Protein AF-A0A9E0FRB3-F1 (afdb_monomer)

Sequence (325 aa):
MHHFSATYYSKLFRNYRQIPATAYHELMRYYEQNEAAILQLDFDEYFELLWKYSDALFETGTYRKYLLMADALITTTIEQNIRQFQQQDIFKHVLFRKAAAHYNLMEYTQAERILLELIRLYPDDVLLVRFLKKCRYYQFPAYVKICRAACIAFSFLAAAIICVQILVIRPIFEAWINTFDLAYIVTLGVAIIAVLGADFAHRLHIERTANAFVHSAKQAKLRKMNKLVISALLCSSLLVHCTSENTVRPEKVQQAVMAKIALEQQQQLQTCRKATWEKANAFVDSVLLSRAKTDTTGFYSYRPQKPIKPTILTADSTPVQPLFK

Solvent-accessible surface area (backbone atoms only — not comparable to full-atom values): 18559 Å² total; per-residue (Å²): 137,80,86,87,81,75,101,66,78,52,71,67,59,54,57,56,67,68,51,59,90,82,44,34,69,59,50,42,52,53,46,70,76,38,45,80,62,46,76,70,45,58,66,73,61,32,50,53,50,52,50,54,38,40,50,26,27,49,77,72,63,42,34,73,63,25,51,57,47,44,52,51,51,53,52,53,33,59,77,70,64,54,62,66,54,96,93,36,50,45,64,61,51,49,51,51,51,47,23,50,32,29,43,77,69,68,38,35,70,60,17,41,54,49,43,55,55,49,35,59,75,46,53,82,47,63,65,59,55,53,48,44,51,51,40,54,67,72,55,78,50,70,67,57,54,50,45,51,52,50,30,53,52,37,50,52,50,32,52,51,53,50,53,48,39,64,73,50,33,64,81,72,36,71,89,52,49,66,60,51,53,49,51,38,52,51,38,49,50,50,26,51,50,48,47,54,48,47,56,49,51,50,54,53,50,49,51,52,55,53,50,51,51,42,52,51,35,45,52,54,51,51,53,53,51,52,52,52,52,50,54,52,51,53,52,53,54,53,56,61,61,64,70,76,73,71,102,59,72,63,68,65,54,51,53,51,50,52,53,50,51,53,50,50,52,51,51,51,50,50,51,50,50,50,57,51,48,53,52,51,48,54,49,52,51,52,53,51,53,54,49,56,54,54,64,72,73,54,88,65,86,75,72,79,76,73,82,76,75,80,75,85,68,84,73,80,80,71,77,80,74,70,97,76,127

Structure (mmCIF, N/CA/C/O backbone):
data_AF-A0A9E0FRB3-F1
#
_entry.id   AF-A0A9E0FRB3-F1
#
loop_
_atom_site.group_PDB
_atom_site.id
_atom_site.type_symbol
_atom_site.label_atom_id
_atom_site.label_alt_id
_atom_site.label_comp_id
_atom_site.label_asym_id
_atom_site.label_entity_id
_atom_site.label_seq_id
_atom_site.pdbx_PDB_ins_code
_atom_site.Cartn_x
_atom_site.Cartn_y
_atom_site.Cartn_z
_atom_site.occupancy
_atom_site.B_iso_or_equiv
_atom_site.auth_seq_id
_atom_site.auth_comp_id
_atom_site.auth_asym_id
_atom_site.auth_atom_id
_atom_site.pdbx_PDB_model_num
ATOM 1 N N . MET A 1 1 ? -18.621 -8.171 33.152 1.00 29.75 1 MET A N 1
ATOM 2 C CA . MET A 1 1 ? -20.037 -7.958 33.510 1.00 29.75 1 MET A CA 1
ATOM 3 C C . MET A 1 1 ? -20.383 -6.534 33.110 1.00 29.75 1 MET A C 1
ATOM 5 O O . MET A 1 1 ? -20.011 -5.621 33.830 1.00 29.75 1 MET A O 1
ATOM 9 N N . HIS A 1 2 ? -20.965 -6.342 31.923 1.00 36.00 2 HIS A N 1
ATOM 10 C CA . HIS A 1 2 ? -21.540 -5.052 31.533 1.00 36.00 2 HIS A CA 1
ATOM 11 C C . HIS A 1 2 ? -22.962 -5.003 32.092 1.00 36.00 2 HIS A C 1
ATOM 13 O O . HIS A 1 2 ? -23.739 -5.935 31.878 1.00 36.00 2 HIS A O 1
ATOM 19 N N . HIS A 1 3 ? -23.253 -3.974 32.885 1.00 40.62 3 HIS A N 1
ATOM 20 C CA . HIS A 1 3 ? -24.581 -3.726 33.427 1.00 40.62 3 HIS A CA 1
ATOM 21 C C . HIS A 1 3 ? -25.540 -3.411 32.275 1.00 40.62 3 HIS A C 1
ATOM 23 O O . HIS A 1 3 ? -25.445 -2.360 31.656 1.00 40.62 3 HIS A O 1
ATOM 29 N N . PHE A 1 4 ? -26.463 -4.331 32.004 1.00 62.88 4 PHE A N 1
ATOM 30 C CA . PHE A 1 4 ? -27.668 -4.057 31.230 1.00 62.88 4 PHE A CA 1
ATOM 31 C C . PHE A 1 4 ? -28.678 -3.343 32.135 1.00 62.88 4 PHE A C 1
ATOM 33 O O . PHE A 1 4 ? -29.185 -3.967 33.063 1.00 62.88 4 PHE A O 1
ATOM 40 N N . SER A 1 5 ? -28.956 -2.070 31.846 1.00 41.88 5 SER A N 1
ATOM 41 C CA . SER A 1 5 ? -30.135 -1.287 32.265 1.00 41.88 5 SER A CA 1
ATOM 42 C C . SER A 1 5 ? -30.159 -0.029 31.375 1.00 41.88 5 SER A C 1
ATOM 44 O O . SER A 1 5 ? -29.188 0.708 31.410 1.00 41.88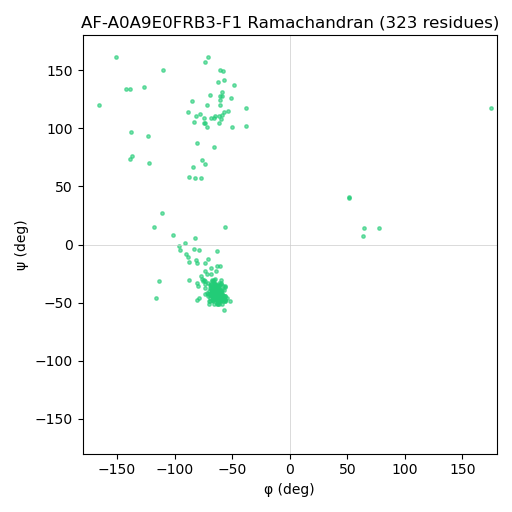 5 SER A O 1
ATOM 46 N N . ALA A 1 6 ? -31.154 0.313 30.549 1.00 44.56 6 ALA A N 1
ATOM 47 C CA . ALA A 1 6 ? -32.555 -0.085 30.486 1.00 44.56 6 ALA A CA 1
ATOM 48 C C . ALA A 1 6 ? -33.127 -0.024 29.044 1.00 44.56 6 ALA A C 1
ATOM 50 O O . ALA A 1 6 ? -32.623 0.647 28.153 1.00 44.56 6 ALA A O 1
ATOM 51 N N . THR A 1 7 ? -34.241 -0.730 28.874 1.00 52.16 7 THR A N 1
ATOM 52 C CA . THR A 1 7 ? -35.009 -1.182 27.695 1.00 52.16 7 THR A CA 1
ATOM 53 C C . THR A 1 7 ? -35.498 -0.127 26.674 1.00 52.16 7 THR A C 1
ATOM 55 O O . THR A 1 7 ? -36.351 -0.438 25.843 1.00 52.16 7 THR A O 1
ATOM 58 N N . TYR A 1 8 ? -35.004 1.113 26.676 1.00 58.94 8 TYR A N 1
ATOM 59 C CA . TYR A 1 8 ? -35.465 2.156 25.748 1.00 58.94 8 TYR A CA 1
ATOM 60 C C . TYR A 1 8 ? -34.324 2.745 24.920 1.00 58.94 8 TYR A C 1
ATOM 62 O O . TYR A 1 8 ? -33.719 3.736 25.306 1.00 58.94 8 TYR A O 1
ATOM 70 N N . TYR A 1 9 ? -34.117 2.188 23.720 1.00 72.75 9 TYR A N 1
ATOM 71 C CA . TYR A 1 9 ? -33.283 2.840 22.708 1.00 72.75 9 TYR A CA 1
ATOM 72 C C . TYR A 1 9 ? -33.805 4.240 22.395 1.00 72.75 9 TYR A C 1
ATOM 74 O O . TYR A 1 9 ? -35.032 4.405 22.273 1.00 72.75 9 TYR A O 1
ATOM 82 N N . SER A 1 10 ? -32.905 5.202 22.194 1.00 83.06 10 SER A N 1
ATOM 83 C CA . SER A 1 10 ? -33.279 6.559 21.799 1.00 83.06 10 SER A CA 1
ATOM 84 C C . SER A 1 10 ? -34.079 6.553 20.490 1.00 83.06 10 SER A C 1
ATOM 86 O O . SER A 1 10 ? -33.920 5.695 19.615 1.00 83.06 10 SER A O 1
ATOM 88 N N . LYS A 1 11 ? -34.989 7.523 20.331 1.00 86.81 11 LYS A N 1
ATOM 89 C CA . LYS A 1 11 ? -35.798 7.645 19.104 1.00 86.81 11 LYS A CA 1
ATOM 90 C C . LYS A 1 11 ? -34.908 7.809 17.863 1.00 86.81 11 LYS A C 1
ATOM 92 O O . LYS A 1 11 ? -35.229 7.259 16.813 1.00 86.81 11 LYS A O 1
ATOM 97 N N . LEU A 1 12 ? -33.785 8.516 18.009 1.00 87.44 12 LEU A N 1
ATOM 98 C CA . LEU A 1 12 ? -32.779 8.694 16.961 1.00 87.44 12 LEU A CA 1
ATOM 99 C C . LEU A 1 12 ? -32.160 7.357 16.547 1.00 87.44 12 LEU A C 1
ATOM 101 O O . LEU A 1 12 ? -32.173 7.017 15.367 1.00 87.44 12 LEU A O 1
ATOM 105 N N . PHE A 1 13 ? -31.713 6.556 17.516 1.00 88.81 13 PHE A N 1
ATOM 106 C CA . PHE A 1 13 ? -31.139 5.241 17.250 1.00 88.81 13 PHE A CA 1
ATOM 107 C C . PHE A 1 13 ? -32.120 4.306 16.529 1.00 88.81 13 PHE A C 1
ATOM 109 O O . PHE A 1 13 ? -31.767 3.641 15.553 1.00 88.81 13 PHE A O 1
ATOM 116 N N . ARG A 1 14 ? -33.389 4.286 16.959 1.00 87.94 14 ARG A N 1
ATOM 117 C CA . ARG A 1 14 ? -34.436 3.467 16.321 1.00 87.94 14 ARG A CA 1
ATOM 118 C C . ARG A 1 14 ? -34.678 3.872 14.873 1.00 87.94 14 ARG A C 1
ATOM 120 O O . ARG A 1 14 ? -34.742 3.000 14.012 1.00 87.94 14 ARG A O 1
ATOM 127 N N . ASN A 1 15 ? -34.789 5.173 14.614 1.00 89.06 15 ASN A N 1
ATOM 128 C CA . ASN A 1 15 ? -34.986 5.701 13.268 1.00 89.06 15 ASN A CA 1
ATOM 129 C C . ASN A 1 15 ? -33.782 5.383 12.371 1.00 89.06 15 ASN A C 1
ATOM 131 O O . ASN A 1 15 ? -33.964 4.958 11.237 1.00 89.06 15 ASN A O 1
ATOM 135 N N . TYR A 1 16 ? -32.560 5.506 12.895 1.00 90.00 16 TYR A N 1
ATOM 136 C CA . TYR A 1 16 ? -31.351 5.136 12.161 1.00 90.00 16 TYR A CA 1
ATOM 137 C C . TYR A 1 16 ? -31.325 3.647 11.800 1.00 90.00 16 TYR A C 1
ATOM 139 O O . TYR A 1 16 ? -30.993 3.276 10.679 1.00 90.00 16 TYR A O 1
ATOM 147 N N . ARG A 1 17 ? -31.734 2.774 12.727 1.00 88.25 17 ARG A N 1
ATOM 148 C CA . ARG A 1 17 ? -31.766 1.320 12.514 1.00 88.25 17 ARG A CA 1
ATOM 149 C C . ARG A 1 17 ? -32.823 0.866 11.500 1.00 88.25 17 ARG A C 1
ATOM 151 O O . ARG A 1 17 ? -32.709 -0.241 10.982 1.00 88.25 17 ARG A O 1
ATOM 158 N N . GLN A 1 18 ? -33.837 1.688 11.225 1.00 91.06 18 GLN A N 1
ATOM 159 C CA . GLN A 1 18 ? -34.827 1.417 10.177 1.00 91.06 18 GLN A CA 1
ATOM 160 C C . GLN A 1 18 ? -34.261 1.626 8.769 1.00 91.06 18 GLN A C 1
ATOM 162 O O . GLN A 1 18 ? -34.785 1.045 7.820 1.00 91.06 18 GLN A O 1
ATOM 167 N N . ILE A 1 19 ? -33.197 2.422 8.626 1.00 90.44 19 ILE A N 1
ATOM 168 C CA . ILE A 1 19 ? -32.532 2.629 7.340 1.00 90.44 19 ILE A CA 1
ATOM 169 C C . ILE A 1 19 ? -31.820 1.321 6.954 1.00 90.44 19 ILE A C 1
ATOM 171 O O . ILE A 1 19 ? -31.066 0.766 7.763 1.00 90.44 19 ILE A O 1
ATOM 175 N N . PRO A 1 20 ? -32.039 0.794 5.737 1.00 87.25 20 PRO A N 1
ATOM 176 C CA . PRO A 1 20 ? -31.393 -0.438 5.309 1.00 87.25 20 PRO A CA 1
ATOM 177 C C . PRO A 1 20 ? -29.871 -0.262 5.262 1.00 87.25 20 PRO A C 1
ATOM 179 O O . PRO A 1 20 ? -29.357 0.752 4.794 1.00 87.25 20 PRO A O 1
ATOM 182 N N . ALA A 1 21 ? -29.131 -1.286 5.699 1.00 83.25 21 ALA A N 1
ATOM 183 C CA . ALA A 1 21 ? -27.668 -1.235 5.815 1.00 83.25 21 ALA A CA 1
ATOM 184 C C . ALA A 1 21 ? -26.936 -0.983 4.480 1.00 83.25 21 ALA A C 1
ATOM 186 O O . ALA A 1 21 ? -25.773 -0.592 4.479 1.00 83.25 21 ALA A O 1
ATOM 187 N N . THR A 1 22 ? -27.608 -1.206 3.350 1.00 89.12 22 THR A N 1
ATOM 188 C CA . THR A 1 22 ? -27.084 -0.973 1.998 1.00 89.12 22 THR A CA 1
ATOM 189 C C . THR A 1 22 ? -27.319 0.453 1.495 1.00 89.12 22 THR A C 1
ATOM 191 O O . THR A 1 22 ? -26.706 0.855 0.509 1.00 89.12 22 THR A O 1
ATOM 194 N N . ALA A 1 23 ? -28.195 1.235 2.136 1.00 93.12 23 ALA A N 1
ATOM 195 C CA . ALA A 1 23 ? -28.491 2.611 1.742 1.00 93.12 23 ALA A CA 1
ATOM 196 C C . ALA A 1 23 ? -27.467 3.588 2.340 1.00 93.12 23 ALA A C 1
ATOM 198 O O . ALA A 1 23 ? -27.782 4.433 3.179 1.00 93.12 23 ALA A O 1
ATOM 199 N N . TYR A 1 24 ? -26.213 3.479 1.893 1.00 93.19 24 TYR A N 1
ATOM 200 C CA . TYR A 1 24 ? -25.091 4.241 2.449 1.00 93.19 24 TYR A CA 1
ATOM 201 C C . TYR A 1 24 ? -25.302 5.763 2.405 1.00 93.19 24 TYR A C 1
ATOM 203 O O . TYR A 1 24 ? -24.998 6.453 3.375 1.00 93.19 24 TYR A O 1
ATOM 211 N N . HIS A 1 25 ? -25.882 6.295 1.324 1.00 93.06 25 HIS A N 1
ATOM 212 C CA . HIS A 1 25 ? -26.167 7.729 1.208 1.00 93.06 25 HIS A CA 1
ATOM 213 C C . HIS A 1 25 ? -27.215 8.219 2.217 1.00 93.06 25 HIS A C 1
ATOM 215 O O . HIS A 1 25 ? -27.083 9.322 2.747 1.00 93.06 25 HIS A O 1
ATOM 221 N N . GLU A 1 26 ? -28.235 7.410 2.507 1.00 93.31 26 GLU A N 1
ATOM 222 C CA . GLU A 1 26 ? -29.268 7.749 3.491 1.00 93.31 26 GLU A CA 1
ATOM 223 C C . GLU A 1 26 ? -28.707 7.697 4.911 1.00 93.31 26 GLU A C 1
ATOM 225 O O . GLU A 1 26 ? -28.940 8.621 5.690 1.00 93.31 26 GLU A O 1
ATOM 230 N N . LEU A 1 27 ? -27.897 6.676 5.219 1.00 93.06 27 LEU A N 1
ATOM 231 C CA . LEU A 1 27 ? -27.189 6.560 6.496 1.00 93.06 27 LEU A CA 1
ATOM 232 C C . LEU A 1 27 ? -26.276 7.766 6.738 1.00 93.06 27 LEU A C 1
ATOM 234 O O . LEU A 1 27 ? -26.294 8.344 7.824 1.00 93.06 27 LEU A O 1
ATOM 238 N N . MET A 1 28 ? -25.510 8.169 5.720 1.00 94.06 28 MET A N 1
ATOM 239 C CA . MET A 1 28 ? -24.650 9.349 5.795 1.00 94.06 28 MET A CA 1
ATOM 240 C C . MET A 1 28 ? -25.457 10.620 6.027 1.00 94.06 28 MET A C 1
ATOM 242 O O . MET A 1 28 ? -25.172 11.359 6.964 1.00 94.06 28 MET A O 1
ATOM 246 N N . ARG A 1 29 ? -26.492 10.854 5.215 1.00 94.56 29 ARG A N 1
ATOM 247 C CA . ARG A 1 29 ? -27.329 12.050 5.330 1.00 94.56 29 ARG A CA 1
ATOM 248 C C . ARG A 1 29 ? -28.007 12.131 6.694 1.00 94.56 29 ARG A C 1
ATOM 250 O O . ARG A 1 29 ? -28.043 13.206 7.284 1.00 94.56 29 ARG A O 1
ATOM 257 N N . TYR A 1 30 ? -28.533 11.016 7.197 1.00 94.62 30 TYR A N 1
ATOM 258 C CA . TYR A 1 30 ? -29.175 10.976 8.506 1.00 94.62 30 TYR A CA 1
ATOM 259 C C . TYR A 1 30 ? -28.189 11.315 9.626 1.00 94.62 30 TYR A C 1
ATOM 261 O O . TYR A 1 30 ? -28.528 12.098 10.515 1.00 94.62 30 TYR A O 1
ATOM 269 N N . TYR A 1 31 ? -26.979 10.749 9.574 1.00 94.38 31 TYR A N 1
ATOM 270 C CA . TYR A 1 31 ? -25.936 11.022 10.559 1.00 94.38 31 TYR A CA 1
ATOM 271 C C . TYR A 1 31 ? -25.531 12.501 10.535 1.00 94.38 31 TYR A C 1
ATOM 273 O O . TYR A 1 31 ? -25.579 13.163 11.566 1.00 94.38 31 TYR A O 1
ATOM 281 N N . GLU A 1 32 ? -25.219 13.048 9.356 1.00 93.69 32 GLU A N 1
ATOM 282 C CA . GLU A 1 32 ? -24.799 14.448 9.196 1.00 93.69 32 GLU A CA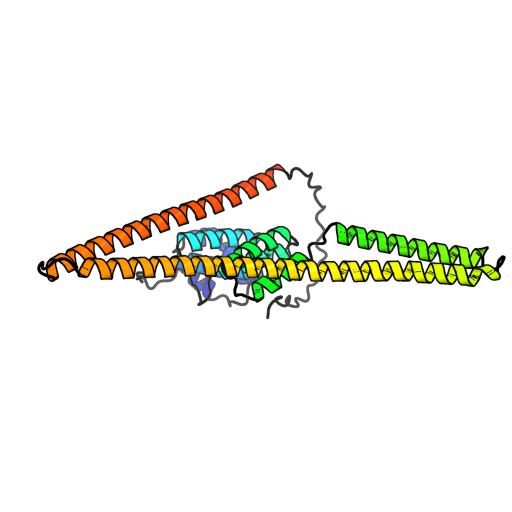 1
ATOM 283 C C . GLU A 1 32 ? -25.892 15.443 9.636 1.00 93.69 32 GLU A C 1
ATOM 285 O O . GLU A 1 32 ? -25.591 16.482 10.214 1.00 93.69 32 GLU A O 1
ATOM 290 N N . GLN A 1 33 ? -27.174 15.125 9.422 1.00 95.50 33 GLN A N 1
ATOM 291 C CA . GLN A 1 33 ? -28.290 15.977 9.856 1.00 95.50 33 GLN A CA 1
ATOM 292 C C . GLN A 1 33 ? -28.512 15.982 11.373 1.00 95.50 33 GLN A C 1
ATOM 294 O O . GLN A 1 33 ? -29.076 16.940 11.899 1.00 95.50 33 GLN A O 1
ATOM 299 N N . ASN A 1 34 ? -28.105 14.919 12.071 1.00 94.19 34 ASN A N 1
ATOM 300 C CA . ASN A 1 34 ? -28.367 14.730 13.499 1.00 94.19 34 ASN A CA 1
ATOM 301 C C . ASN A 1 34 ? -27.080 14.669 14.337 1.00 94.19 34 ASN A C 1
ATOM 303 O O . ASN A 1 34 ? -27.138 14.265 15.495 1.00 94.19 34 ASN A O 1
ATOM 307 N N . GLU A 1 35 ? -25.934 15.082 13.790 1.00 90.81 35 GLU A N 1
ATOM 308 C CA . GLU A 1 35 ? -24.608 14.917 14.404 1.00 90.81 35 GLU A CA 1
ATOM 309 C C . GLU A 1 35 ? -24.554 15.441 15.849 1.00 90.81 35 GLU A C 1
ATOM 311 O O . GLU A 1 35 ? -24.156 14.717 16.761 1.00 90.81 35 GLU A O 1
ATOM 316 N N . ALA A 1 36 ? -25.049 16.660 16.086 1.00 91.69 36 ALA A N 1
ATOM 317 C CA . ALA A 1 36 ? -25.057 17.272 17.415 1.00 91.69 36 ALA A CA 1
ATOM 318 C C . ALA A 1 36 ? -25.874 16.475 18.448 1.00 91.69 36 ALA A C 1
ATOM 320 O O . ALA A 1 36 ? -25.507 16.428 19.620 1.00 91.69 36 ALA A O 1
ATOM 321 N N . ALA A 1 37 ? -26.969 15.843 18.020 1.00 91.31 37 ALA A N 1
ATOM 322 C CA . ALA A 1 37 ? -27.802 15.021 18.891 1.00 91.31 37 ALA A CA 1
ATOM 323 C C . ALA A 1 37 ? -27.208 13.618 19.090 1.00 91.31 37 ALA A C 1
ATOM 325 O O . ALA A 1 37 ? -27.323 13.052 20.172 1.00 91.31 37 ALA A O 1
ATOM 326 N N . ILE A 1 38 ? -26.533 13.078 18.070 1.00 91.25 38 ILE A N 1
ATOM 327 C CA . ILE A 1 38 ? -25.842 11.784 18.129 1.00 91.25 38 ILE A CA 1
ATOM 328 C C . ILE A 1 38 ? -24.688 11.826 19.138 1.00 91.25 38 ILE A C 1
ATOM 330 O O . ILE A 1 38 ? -24.504 10.869 19.883 1.00 91.25 38 ILE A O 1
ATOM 334 N N . LEU A 1 39 ? -23.967 12.948 19.227 1.00 89.00 39 LEU A N 1
ATOM 335 C CA . LEU A 1 39 ? -22.896 13.151 20.213 1.00 89.00 39 LEU A CA 1
ATOM 336 C C . LEU A 1 39 ? -23.377 13.119 21.675 1.00 89.00 39 LEU A C 1
ATOM 338 O O . LEU A 1 39 ? -22.559 12.957 22.576 1.00 89.00 39 LEU A O 1
ATOM 342 N N . GLN A 1 40 ? -24.678 13.295 21.918 1.00 91.12 40 GLN A N 1
ATOM 343 C CA . GLN A 1 40 ? -25.280 13.265 23.257 1.00 91.12 40 GLN A CA 1
ATOM 344 C C . GLN A 1 40 ? -25.883 11.898 23.612 1.00 91.12 40 GLN A C 1
ATOM 346 O O . GLN A 1 40 ? -26.439 11.746 24.700 1.00 91.12 40 GLN A O 1
ATOM 351 N N . LEU A 1 41 ? -25.827 10.924 22.698 1.00 89.31 41 LEU A N 1
ATOM 352 C CA . LEU A 1 41 ? -26.348 9.583 22.941 1.00 89.31 41 LEU A CA 1
ATOM 353 C C . LEU A 1 41 ? -25.479 8.816 23.936 1.00 89.31 41 LEU A C 1
ATOM 355 O O . LEU A 1 41 ? -24.311 9.139 24.162 1.00 89.31 41 LEU A O 1
ATOM 359 N N . ASP A 1 42 ? -26.068 7.765 24.503 1.00 90.44 42 ASP A N 1
ATOM 360 C CA . ASP A 1 42 ? -25.305 6.807 25.289 1.00 90.44 42 ASP A CA 1
ATOM 361 C C . ASP A 1 42 ? -24.216 6.157 24.428 1.00 90.44 42 ASP A C 1
ATOM 363 O O . ASP A 1 42 ? -24.358 6.010 23.209 1.00 90.44 42 ASP A O 1
ATOM 367 N N . PHE A 1 43 ? -23.122 5.771 25.076 1.00 88.19 43 PHE A N 1
ATOM 368 C CA . PHE A 1 43 ? -21.898 5.345 24.414 1.00 88.19 43 PHE A CA 1
ATOM 369 C C . PHE A 1 43 ? -22.133 4.210 23.408 1.00 88.19 43 PHE A C 1
ATOM 371 O O . PHE A 1 43 ? -21.647 4.283 22.279 1.00 88.19 43 PHE A O 1
ATOM 378 N N . ASP A 1 44 ? -22.899 3.188 23.796 1.00 87.88 44 ASP A N 1
ATOM 379 C CA . ASP A 1 44 ? -23.155 2.017 22.955 1.00 87.88 44 ASP A CA 1
ATOM 380 C C . ASP A 1 44 ? -23.932 2.391 21.680 1.00 87.88 44 ASP A C 1
ATOM 382 O O . ASP A 1 44 ? -23.603 1.933 20.582 1.00 87.88 44 ASP A O 1
ATOM 386 N N . GLU A 1 45 ? -24.934 3.270 21.807 1.00 89.88 45 GLU A N 1
ATOM 387 C CA . GLU A 1 45 ? -25.711 3.771 20.669 1.00 89.88 45 GLU A CA 1
ATOM 388 C C . GLU A 1 45 ? -24.852 4.656 19.763 1.00 89.88 45 GLU A C 1
ATOM 390 O O . GLU A 1 45 ? -24.828 4.467 18.544 1.00 89.88 45 GLU A O 1
ATOM 395 N N . TYR A 1 46 ? -24.121 5.601 20.358 1.00 91.50 46 TYR A N 1
ATOM 396 C CA . TYR A 1 46 ? -23.205 6.489 19.651 1.00 91.50 46 TYR A CA 1
ATOM 397 C C . TYR A 1 46 ? -22.168 5.696 18.850 1.00 91.50 46 TYR A C 1
ATOM 399 O O . TYR A 1 46 ? -21.973 5.949 17.659 1.00 91.50 46 TYR A O 1
ATOM 407 N N . PHE A 1 47 ? -21.534 4.706 19.480 1.00 91.19 47 PHE A N 1
ATOM 408 C CA . PHE A 1 47 ? -20.485 3.905 18.866 1.00 91.19 47 PHE A CA 1
ATOM 409 C C . PHE A 1 47 ? -21.004 3.093 17.674 1.00 91.19 47 PHE A C 1
ATOM 411 O O . PHE A 1 47 ? -20.353 3.057 16.629 1.00 91.19 47 PHE A O 1
ATOM 418 N N . GLU A 1 48 ? -22.189 2.482 17.782 1.00 90.56 48 GLU A N 1
ATOM 419 C CA . GLU A 1 48 ? -22.786 1.745 16.663 1.00 90.56 48 GLU A CA 1
ATOM 420 C C . GLU A 1 48 ? -23.129 2.670 15.481 1.00 90.56 48 GLU A C 1
ATOM 422 O O . GLU A 1 48 ? -22.898 2.304 14.322 1.00 90.56 48 GLU A O 1
ATOM 427 N N . LEU A 1 49 ? -23.652 3.871 15.751 1.00 92.50 49 LEU A N 1
ATOM 428 C CA . LEU A 1 49 ? -23.931 4.867 14.711 1.00 92.50 49 LEU A CA 1
ATOM 429 C C . LEU A 1 49 ? -22.646 5.347 14.041 1.00 92.50 49 LEU A C 1
ATOM 431 O O . LEU A 1 49 ? -22.583 5.390 12.813 1.00 92.50 49 LEU A O 1
ATOM 435 N N . LEU A 1 50 ? -21.617 5.663 14.829 1.00 92.62 50 LEU A N 1
ATOM 436 C CA . LEU A 1 50 ? -20.316 6.094 14.324 1.00 92.62 50 LEU A CA 1
ATOM 437 C C . LEU A 1 50 ? -19.666 5.005 13.462 1.00 92.62 50 LEU A C 1
ATOM 439 O O . LEU A 1 50 ? -19.154 5.298 12.380 1.00 92.62 50 LEU A O 1
ATOM 443 N N . TRP A 1 51 ? -19.735 3.745 13.899 1.00 92.88 51 TRP A N 1
ATOM 444 C CA . TRP A 1 51 ? -19.262 2.595 13.133 1.00 92.88 51 TRP A CA 1
ATOM 445 C C . TRP A 1 51 ? -19.949 2.518 11.763 1.00 92.88 51 TRP A C 1
ATOM 447 O O . TRP A 1 51 ? -19.278 2.577 10.731 1.00 92.88 51 TRP A O 1
ATOM 457 N N . LYS A 1 52 ? -21.288 2.468 11.738 1.00 93.00 52 LYS A N 1
ATOM 458 C CA . LYS A 1 52 ? -22.077 2.368 10.497 1.00 93.00 52 LYS A CA 1
ATOM 459 C C . LYS A 1 52 ? -21.887 3.571 9.577 1.00 93.00 52 LYS A C 1
ATOM 461 O O . LYS A 1 52 ? -21.816 3.410 8.359 1.00 93.00 52 LYS A O 1
ATOM 466 N N . TYR A 1 53 ? -21.772 4.767 10.145 1.00 94.81 53 TYR A N 1
ATOM 467 C CA . TYR A 1 53 ? -21.471 5.979 9.393 1.00 94.81 53 TYR A CA 1
ATOM 468 C C . TYR A 1 53 ? -20.084 5.915 8.747 1.00 94.81 53 TYR A C 1
ATOM 470 O O . TYR A 1 53 ? -19.945 6.208 7.559 1.00 94.81 53 TYR A O 1
ATOM 478 N N . SER A 1 54 ? -19.065 5.472 9.489 1.00 95.25 54 SER A N 1
ATOM 479 C CA . SER A 1 54 ? -17.718 5.290 8.944 1.00 95.25 54 SER A CA 1
ATOM 480 C C . SER A 1 54 ? -17.694 4.248 7.822 1.00 95.25 54 SER A C 1
ATOM 482 O O . SER A 1 54 ? -17.067 4.474 6.787 1.00 95.25 54 SER A O 1
ATOM 484 N N . ASP A 1 55 ? -18.448 3.157 7.967 1.00 94.12 55 ASP A N 1
ATOM 485 C CA . ASP A 1 55 ? -18.569 2.142 6.929 1.00 94.12 55 ASP A CA 1
ATOM 486 C C . ASP A 1 55 ? -19.212 2.730 5.671 1.00 94.12 55 ASP A C 1
ATOM 488 O O . ASP A 1 55 ? -18.670 2.581 4.578 1.00 94.12 55 ASP A O 1
ATOM 492 N N . ALA A 1 56 ? -20.304 3.482 5.818 1.00 95.69 56 ALA A N 1
ATOM 493 C CA . ALA A 1 56 ? -20.958 4.156 4.701 1.00 95.69 56 ALA A CA 1
ATOM 494 C C . ALA A 1 56 ? -20.036 5.174 4.000 1.00 95.69 56 ALA A C 1
ATOM 496 O O . ALA A 1 56 ? -20.010 5.243 2.770 1.00 95.69 56 ALA A O 1
ATOM 497 N N . LEU A 1 57 ? -19.228 5.931 4.752 1.00 96.25 57 LEU A N 1
ATOM 498 C CA . LEU A 1 57 ? -18.235 6.849 4.182 1.00 96.25 57 LEU A CA 1
ATOM 499 C C . LEU A 1 57 ? -17.178 6.120 3.348 1.00 96.25 57 LEU A C 1
ATOM 501 O O . LEU A 1 57 ? -16.753 6.636 2.311 1.00 96.25 57 LEU A O 1
ATOM 505 N N . PHE A 1 58 ? -16.743 4.943 3.798 1.00 96.44 58 PHE A N 1
ATOM 506 C CA . PHE A 1 58 ? -15.773 4.134 3.072 1.00 96.44 58 PHE A CA 1
ATOM 507 C C . PHE A 1 58 ? -16.375 3.556 1.785 1.00 96.44 58 PHE A C 1
ATOM 509 O O . PHE A 1 58 ? -15.786 3.720 0.718 1.00 96.44 58 PHE A O 1
ATOM 516 N N . GLU A 1 59 ? -17.564 2.950 1.865 1.00 95.44 59 GLU A N 1
ATOM 517 C CA . GLU A 1 59 ? -18.231 2.314 0.716 1.00 95.44 59 GLU A CA 1
ATOM 518 C C . GLU A 1 59 ? -18.675 3.332 -0.351 1.00 95.44 59 GLU A C 1
ATOM 520 O O . GLU A 1 59 ? -18.649 3.039 -1.544 1.00 95.44 59 GLU A O 1
ATOM 525 N N . THR A 1 60 ? -19.016 4.564 0.043 1.00 95.19 60 THR A N 1
ATOM 526 C CA . THR A 1 60 ? -19.322 5.658 -0.906 1.00 95.19 60 THR A CA 1
ATOM 527 C C . THR A 1 60 ? -18.081 6.316 -1.513 1.00 95.19 60 THR A C 1
ATOM 529 O O . THR A 1 60 ? -18.203 7.194 -2.367 1.00 95.19 60 THR A O 1
ATOM 532 N N . GLY A 1 61 ? -16.876 5.930 -1.083 1.00 94.94 61 GLY A N 1
ATOM 533 C CA . GLY A 1 61 ? -15.620 6.494 -1.575 1.00 94.94 61 GLY A CA 1
ATOM 534 C C . GLY A 1 61 ? -15.267 7.870 -1.001 1.00 94.94 61 GLY A C 1
ATOM 535 O O . GLY A 1 61 ? -14.359 8.538 -1.501 1.00 94.94 61 GLY A O 1
ATOM 536 N N . THR A 1 62 ? -15.928 8.309 0.074 1.00 96.06 62 THR A N 1
ATOM 537 C CA . THR A 1 62 ? -15.657 9.598 0.733 1.00 96.06 62 THR A CA 1
ATOM 538 C C . THR A 1 62 ? -14.457 9.490 1.689 1.00 96.06 62 THR A C 1
ATOM 540 O O . THR A 1 62 ? -14.531 9.787 2.885 1.00 96.06 62 THR A O 1
ATOM 543 N N . TYR A 1 63 ? -13.306 9.070 1.152 1.00 97.38 63 TYR A N 1
ATOM 544 C CA . TYR A 1 63 ? -12.140 8.631 1.929 1.00 9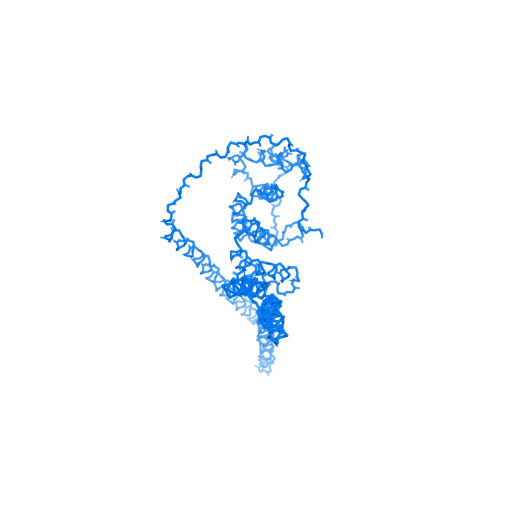7.38 63 TYR A CA 1
ATOM 545 C C . TYR A 1 63 ? -11.566 9.697 2.870 1.00 97.38 63 TYR A C 1
ATOM 547 O O . TYR A 1 63 ? -11.124 9.367 3.964 1.00 97.38 63 TYR A O 1
ATOM 555 N N . ARG A 1 64 ? -11.599 10.985 2.503 1.00 96.00 64 ARG A N 1
ATOM 556 C CA . ARG A 1 64 ? -11.077 12.060 3.371 1.00 96.00 64 ARG A CA 1
ATOM 557 C C . ARG A 1 64 ? -11.865 12.205 4.672 1.00 96.00 64 ARG A C 1
ATOM 559 O O . ARG A 1 64 ? -11.260 12.309 5.733 1.00 96.00 64 ARG A O 1
ATOM 566 N N . LYS A 1 65 ? -13.201 12.189 4.595 1.00 95.62 65 LYS A N 1
ATOM 567 C CA . LYS A 1 65 ? -14.061 12.208 5.789 1.00 95.62 65 LYS A CA 1
ATOM 568 C C . LYS A 1 65 ? -13.896 10.913 6.580 1.00 95.62 65 LYS A C 1
ATOM 570 O O . LYS A 1 65 ? -13.797 10.960 7.801 1.00 95.62 65 LYS A O 1
ATOM 575 N N . TYR A 1 66 ? -13.789 9.781 5.881 1.00 97.25 66 TYR A N 1
ATOM 576 C CA . TYR A 1 66 ? -13.523 8.497 6.519 1.00 97.25 66 TYR A CA 1
ATOM 577 C C . TYR A 1 66 ? -12.242 8.520 7.362 1.00 97.25 66 TYR A C 1
ATOM 579 O O . TYR A 1 66 ? -12.274 8.060 8.492 1.00 97.25 66 TYR A O 1
ATOM 587 N N . LEU A 1 67 ? -11.137 9.092 6.869 1.00 96.94 67 LEU A N 1
ATOM 588 C CA . LEU A 1 67 ? -9.883 9.169 7.631 1.00 96.94 67 LEU A CA 1
ATOM 589 C C . LEU A 1 67 ? -10.044 9.920 8.964 1.00 96.94 67 LEU A C 1
ATOM 591 O O . LEU A 1 67 ? -9.488 9.484 9.968 1.00 96.94 67 LEU A O 1
ATOM 595 N N . LEU A 1 68 ? -10.836 10.999 8.988 1.00 94.62 68 LEU A N 1
ATOM 596 C CA . LEU A 1 68 ? -11.144 11.739 10.218 1.00 94.62 68 LEU A CA 1
ATOM 597 C C . LEU A 1 68 ? -11.970 10.890 11.194 1.00 94.62 68 LEU A C 1
ATOM 599 O O . LEU A 1 68 ? -11.676 10.850 12.386 1.00 94.62 68 LEU A O 1
ATOM 603 N N . MET A 1 69 ? -12.978 10.179 10.683 1.00 94.00 69 MET A N 1
ATOM 604 C CA . MET A 1 69 ? -13.827 9.308 11.503 1.00 94.00 69 MET A CA 1
ATOM 605 C C . MET A 1 69 ? -13.088 8.053 11.982 1.00 94.00 69 MET A C 1
ATOM 607 O O . MET A 1 69 ? -13.323 7.585 13.090 1.00 94.00 69 MET A O 1
ATOM 611 N N . ALA A 1 70 ? -12.165 7.520 11.180 1.00 95.19 70 ALA A N 1
ATOM 612 C CA . ALA A 1 70 ? -11.334 6.379 11.539 1.00 95.19 70 ALA A CA 1
ATOM 613 C C . ALA A 1 70 ? -10.409 6.712 12.717 1.00 95.19 70 ALA A C 1
ATOM 615 O O . ALA A 1 70 ? -10.246 5.882 13.606 1.00 95.19 70 ALA A O 1
ATOM 616 N N . ASP A 1 71 ? -9.843 7.924 12.754 1.00 94.19 71 ASP A N 1
ATOM 617 C CA . ASP A 1 71 ? -9.061 8.400 13.901 1.00 94.19 71 ASP A CA 1
ATOM 618 C C . ASP A 1 71 ? -9.921 8.465 15.170 1.00 94.19 71 ASP A C 1
ATOM 620 O O . ASP A 1 71 ? -9.511 7.946 16.208 1.00 94.19 71 ASP A O 1
ATOM 624 N N . ALA A 1 72 ? -11.132 9.026 15.077 1.00 91.94 72 ALA A N 1
ATOM 625 C CA . ALA A 1 72 ? -12.072 9.063 16.197 1.00 91.94 72 ALA A CA 1
ATOM 626 C C . ALA A 1 72 ? -12.430 7.647 16.685 1.00 91.94 72 ALA A C 1
ATOM 628 O O . ALA A 1 72 ? -12.313 7.362 17.873 1.00 91.94 72 ALA A O 1
ATOM 629 N N . LEU A 1 73 ? -12.766 6.729 15.771 1.00 92.88 73 LEU A N 1
ATOM 630 C CA . LEU A 1 73 ? -13.061 5.330 16.096 1.00 92.88 73 LEU A CA 1
ATOM 631 C C . LEU A 1 73 ? -11.888 4.622 16.775 1.00 92.88 73 LEU A C 1
ATOM 633 O O . LEU A 1 73 ? -12.084 3.908 17.758 1.00 92.88 73 LEU A O 1
ATOM 637 N N . ILE A 1 74 ? -10.664 4.810 16.281 1.00 92.31 74 ILE A N 1
ATOM 638 C CA . ILE A 1 74 ? -9.470 4.220 16.896 1.00 92.31 74 ILE A CA 1
ATOM 639 C C . ILE A 1 74 ? -9.308 4.735 18.329 1.00 92.31 74 ILE A C 1
ATOM 641 O O . ILE A 1 74 ? -9.136 3.930 19.241 1.00 92.31 74 ILE A O 1
ATOM 645 N N . THR A 1 75 ? -9.423 6.044 18.550 1.00 91.69 75 THR A N 1
ATOM 646 C CA . THR A 1 75 ? -9.336 6.636 19.892 1.00 91.69 75 THR A CA 1
ATOM 647 C C . THR A 1 75 ? -10.402 6.059 20.818 1.00 91.69 75 THR A C 1
ATOM 649 O O . THR A 1 75 ? -10.078 5.506 21.867 1.00 91.69 75 THR A O 1
ATOM 652 N N . THR A 1 76 ? -11.662 6.071 20.383 1.00 89.62 76 THR A N 1
ATOM 653 C CA . THR A 1 76 ? -12.791 5.572 21.171 1.00 89.62 76 THR A CA 1
ATOM 654 C C . THR A 1 76 ? -12.658 4.083 21.513 1.00 89.62 76 THR A C 1
ATOM 656 O O . THR A 1 76 ? -12.929 3.669 22.640 1.00 89.62 76 THR A O 1
ATOM 659 N N . THR A 1 77 ? -12.195 3.257 20.570 1.00 90.44 77 THR A N 1
ATOM 660 C CA . THR A 1 77 ? -12.004 1.812 20.801 1.00 90.44 77 THR A CA 1
ATOM 661 C C . THR A 1 77 ? -10.878 1.517 21.785 1.00 90.44 77 THR A C 1
ATOM 663 O O . THR A 1 77 ? -10.996 0.579 22.577 1.00 90.44 77 THR A O 1
ATOM 666 N N . ILE A 1 78 ? -9.810 2.320 21.774 1.00 88.62 78 ILE A N 1
ATOM 667 C CA . ILE A 1 78 ? -8.701 2.208 22.726 1.00 88.62 78 ILE A CA 1
ATOM 668 C C . ILE A 1 78 ? -9.155 2.635 24.124 1.00 88.62 78 ILE A C 1
ATOM 670 O O . ILE A 1 78 ? -8.916 1.899 25.083 1.00 88.62 78 ILE A O 1
ATOM 674 N N . GLU A 1 79 ? -9.825 3.783 24.241 1.00 88.19 79 GLU A N 1
ATOM 675 C CA . GLU A 1 79 ? -10.301 4.333 25.518 1.00 88.19 79 GLU A CA 1
ATOM 676 C C . GLU A 1 79 ? -11.249 3.370 26.235 1.00 88.19 79 GLU A C 1
ATOM 678 O O . GLU A 1 79 ? -11.097 3.113 27.430 1.00 88.19 79 GLU A O 1
ATOM 683 N N . GLN A 1 80 ? -12.176 2.774 25.486 1.00 85.69 80 GLN A N 1
ATOM 684 C CA . GLN A 1 80 ? -13.176 1.850 26.020 1.00 85.69 80 GLN A CA 1
ATOM 685 C C . GLN A 1 80 ? -12.713 0.383 25.993 1.00 85.69 80 GLN A C 1
ATOM 687 O O . GLN A 1 80 ? -13.437 -0.513 26.424 1.00 85.69 80 GLN A O 1
ATOM 692 N N . ASN A 1 81 ? -11.483 0.121 25.522 1.00 84.25 81 ASN A N 1
ATOM 693 C CA . ASN A 1 81 ? -10.858 -1.205 25.436 1.00 84.25 81 ASN A CA 1
ATOM 694 C C . ASN A 1 81 ? -11.749 -2.251 24.730 1.00 84.25 81 ASN A C 1
ATOM 696 O O . ASN A 1 81 ? -11.825 -3.418 25.134 1.00 84.25 81 ASN A O 1
ATOM 700 N N . ILE A 1 82 ? -12.420 -1.834 23.656 1.00 79.56 82 ILE A N 1
ATOM 701 C CA . ILE A 1 82 ? -13.313 -2.690 22.874 1.00 79.56 82 ILE A CA 1
ATOM 702 C C . ILE A 1 82 ? -12.468 -3.480 21.880 1.00 79.56 82 ILE A C 1
ATOM 704 O O . ILE A 1 82 ? -11.985 -2.956 20.879 1.00 79.56 82 ILE A O 1
ATOM 708 N N . ARG A 1 83 ? -12.273 -4.768 22.164 1.00 75.38 83 ARG A N 1
ATOM 709 C CA . ARG A 1 83 ? -11.440 -5.644 21.323 1.00 75.38 83 ARG A CA 1
ATOM 710 C C . ARG A 1 83 ? -12.205 -6.298 20.181 1.00 75.38 83 ARG A C 1
ATOM 712 O O . ARG A 1 83 ? -11.613 -6.613 19.156 1.00 75.38 83 ARG A O 1
ATOM 719 N N . GLN A 1 84 ? -13.494 -6.555 20.374 1.00 77.94 84 GLN A N 1
ATOM 720 C CA . GLN A 1 84 ? -14.320 -7.288 19.423 1.00 77.94 84 GLN A CA 1
ATOM 721 C C . GLN A 1 84 ? -15.688 -6.629 19.300 1.00 77.94 84 GLN A C 1
ATOM 723 O O . GLN A 1 84 ? -16.328 -6.336 20.306 1.00 77.94 84 GLN A O 1
ATOM 728 N N . PHE A 1 85 ? -16.145 -6.451 18.065 1.00 72.56 85 PHE A N 1
ATOM 729 C CA . PHE A 1 85 ? -17.502 -6.025 17.735 1.00 72.56 85 PHE A CA 1
ATOM 730 C C . PHE A 1 85 ? -17.931 -6.780 16.486 1.00 72.56 85 PHE A C 1
ATOM 732 O O . PHE A 1 85 ? -17.144 -6.944 15.556 1.00 72.56 85 PHE A O 1
ATOM 739 N N . GLN A 1 86 ? -19.146 -7.333 16.502 1.00 70.31 86 GLN A N 1
ATOM 740 C CA . GLN A 1 86 ? -19.653 -8.201 15.429 1.00 70.31 86 GLN A CA 1
ATOM 741 C C . GLN A 1 86 ? -18.695 -9.356 15.057 1.00 70.31 86 GLN A C 1
ATOM 743 O O . GLN A 1 86 ? -18.519 -9.677 13.887 1.00 70.31 86 GLN A O 1
ATOM 748 N N . GLN A 1 87 ? -18.053 -9.978 16.058 1.00 79.00 87 GLN A N 1
ATOM 749 C CA . GLN A 1 87 ? -17.075 -11.074 15.889 1.00 79.00 87 GLN A CA 1
ATOM 750 C C . GLN A 1 87 ? -15.791 -10.696 15.124 1.00 79.00 87 GLN A C 1
ATOM 752 O O . GLN A 1 87 ? -14.961 -11.563 14.851 1.00 79.00 87 GLN A O 1
ATOM 757 N N . GLN A 1 88 ? -15.590 -9.414 14.817 1.00 79.50 88 GLN A N 1
ATOM 758 C CA . GLN A 1 88 ? -14.386 -8.911 14.171 1.00 79.50 88 GLN A CA 1
ATOM 759 C C . GLN A 1 88 ? -13.555 -8.078 15.144 1.00 79.50 88 GLN A C 1
ATOM 761 O O . GLN A 1 88 ? -14.068 -7.442 16.067 1.00 79.50 88 GLN A O 1
ATOM 766 N N . ASP A 1 89 ? -12.244 -8.093 14.927 1.00 87.75 89 ASP A N 1
ATOM 767 C CA . ASP A 1 89 ? -11.325 -7.185 15.600 1.00 87.75 89 ASP A CA 1
ATOM 768 C C . ASP A 1 89 ? -11.490 -5.790 14.982 1.00 87.75 89 ASP A C 1
ATOM 770 O O . ASP A 1 89 ? -11.061 -5.543 13.849 1.00 87.75 89 ASP A O 1
ATOM 774 N N . ILE A 1 90 ? -12.161 -4.903 15.721 1.00 89.75 90 ILE A N 1
ATOM 775 C CA . ILE A 1 90 ? -12.465 -3.532 15.292 1.00 89.75 90 ILE A CA 1
ATOM 776 C C . ILE A 1 90 ? -11.188 -2.802 14.917 1.00 89.75 90 ILE A C 1
ATOM 778 O O . ILE A 1 90 ? -11.106 -2.174 13.866 1.00 89.75 90 ILE A O 1
ATOM 782 N N . PHE A 1 91 ? -10.181 -2.899 15.780 1.00 89.94 91 PHE A N 1
ATOM 783 C CA . PHE A 1 91 ? -8.944 -2.161 15.627 1.00 89.94 91 PHE A CA 1
ATOM 784 C C . PHE A 1 91 ? -8.241 -2.566 14.332 1.00 89.94 91 PHE A C 1
ATOM 786 O O . PHE A 1 91 ? -7.845 -1.714 13.532 1.00 89.94 91 PHE A O 1
ATOM 793 N N . LYS A 1 92 ? -8.174 -3.876 14.069 1.00 92.44 92 LYS A N 1
ATOM 794 C CA . LYS A 1 92 ? -7.651 -4.403 12.807 1.00 92.44 92 LYS A CA 1
ATOM 795 C C . LYS A 1 92 ? -8.473 -3.929 11.605 1.00 92.44 92 LYS A C 1
ATOM 797 O O . LYS A 1 92 ? -7.885 -3.527 10.601 1.00 92.44 92 LYS A O 1
ATOM 802 N N . HIS A 1 93 ? -9.802 -3.981 11.693 1.00 93.56 93 HIS A N 1
ATOM 803 C CA . HIS A 1 93 ? -10.702 -3.605 10.603 1.00 93.56 93 HIS A CA 1
ATOM 804 C C . HIS A 1 93 ? -10.568 -2.118 10.235 1.00 93.56 93 HIS A C 1
ATOM 806 O O . HIS A 1 93 ? -10.346 -1.790 9.067 1.00 93.56 93 HIS A O 1
ATOM 812 N N . VAL A 1 94 ? -10.626 -1.222 11.226 1.00 94.56 94 VAL A N 1
ATOM 813 C CA . VAL A 1 94 ? -10.519 0.231 11.021 1.00 94.56 94 VAL A CA 1
ATOM 814 C C . VAL A 1 94 ? -9.142 0.601 10.484 1.00 94.56 94 VAL A C 1
ATOM 816 O O . VAL A 1 94 ? -9.055 1.347 9.514 1.00 94.56 94 VAL A O 1
ATOM 819 N N . LEU A 1 95 ? -8.053 0.047 11.031 1.00 95.31 95 LEU A N 1
ATOM 820 C CA . LEU A 1 95 ? -6.707 0.316 10.508 1.00 95.31 95 LEU A CA 1
ATOM 821 C C . LEU A 1 95 ? -6.523 -0.183 9.075 1.00 95.31 95 LEU A C 1
ATOM 823 O O . LEU A 1 95 ? -5.902 0.500 8.258 1.00 95.31 95 LEU A O 1
ATOM 827 N N . PHE A 1 96 ? -7.067 -1.357 8.752 1.00 96.25 96 PHE A N 1
ATOM 828 C CA . PHE A 1 96 ? -7.006 -1.889 7.397 1.00 96.25 96 PHE A CA 1
ATOM 829 C C . PHE A 1 96 ? -7.743 -0.981 6.406 1.00 96.25 96 PHE A C 1
ATOM 831 O O . PHE A 1 96 ? -7.175 -0.598 5.380 1.00 96.25 96 PHE A O 1
ATOM 838 N N . ARG A 1 97 ? -8.974 -0.571 6.732 1.00 96.81 97 ARG A N 1
ATOM 839 C CA . ARG A 1 97 ? -9.745 0.371 5.910 1.00 96.81 97 ARG A CA 1
ATOM 840 C C . ARG A 1 97 ? -9.102 1.756 5.858 1.00 96.81 97 ARG A C 1
ATOM 842 O O . ARG A 1 97 ? -9.095 2.371 4.797 1.00 96.81 97 ARG A O 1
ATOM 849 N N . LYS A 1 98 ? -8.461 2.226 6.931 1.00 97.38 98 LYS A N 1
ATOM 850 C CA . LYS A 1 98 ? -7.669 3.468 6.937 1.00 97.38 98 LYS A CA 1
ATOM 851 C C . LYS A 1 98 ? -6.507 3.397 5.944 1.00 97.38 98 LYS A C 1
ATOM 853 O O . LYS A 1 98 ? -6.327 4.315 5.144 1.00 97.38 98 LYS A O 1
ATOM 858 N N . ALA A 1 99 ? -5.762 2.291 5.923 1.00 97.62 99 ALA A N 1
ATOM 859 C CA . ALA A 1 99 ? -4.725 2.068 4.916 1.00 97.62 99 ALA A CA 1
ATOM 860 C C . ALA A 1 99 ? -5.307 2.014 3.490 1.00 97.62 99 ALA A C 1
ATOM 862 O O . ALA A 1 99 ? -4.724 2.584 2.567 1.00 97.62 99 ALA A O 1
ATOM 863 N N . ALA A 1 100 ? -6.468 1.378 3.307 1.00 97.69 100 ALA A N 1
ATOM 864 C CA . ALA A 1 100 ? -7.173 1.341 2.026 1.00 97.69 100 ALA A CA 1
ATOM 865 C C . ALA A 1 100 ? -7.652 2.726 1.563 1.00 97.69 100 ALA A C 1
ATOM 867 O O . ALA A 1 100 ? -7.510 3.060 0.389 1.00 97.69 100 ALA A O 1
ATOM 868 N N . ALA A 1 101 ? -8.133 3.565 2.477 1.00 97.88 101 ALA A N 1
ATOM 869 C CA . ALA A 1 101 ? -8.524 4.939 2.190 1.00 97.88 101 ALA A CA 1
ATOM 870 C C . ALA A 1 101 ? -7.325 5.779 1.718 1.00 97.88 101 ALA A C 1
ATOM 872 O O . ALA A 1 101 ? -7.413 6.426 0.676 1.00 97.88 101 ALA A O 1
ATOM 873 N N . HIS A 1 102 ? -6.176 5.703 2.405 1.00 97.88 102 HIS A N 1
ATOM 874 C CA . HIS A 1 102 ? -4.938 6.349 1.943 1.00 97.88 102 HIS A CA 1
ATOM 875 C C . HIS A 1 102 ? -4.481 5.821 0.576 1.00 97.88 102 HIS A C 1
ATOM 877 O O . HIS A 1 102 ? -4.064 6.599 -0.279 1.00 97.88 102 HIS A O 1
ATOM 883 N N . TYR A 1 103 ? -4.594 4.511 0.338 1.00 97.25 103 TYR A N 1
ATOM 884 C CA . TYR A 1 103 ? -4.276 3.916 -0.960 1.00 97.25 103 TYR A CA 1
ATOM 885 C C . TYR A 1 103 ? -5.161 4.484 -2.082 1.00 97.25 103 TYR A C 1
ATOM 887 O O . TYR A 1 103 ? -4.646 4.871 -3.129 1.00 97.25 103 TYR A O 1
ATOM 895 N N . ASN A 1 104 ? -6.472 4.597 -1.853 1.00 96.62 104 ASN A N 1
ATOM 896 C CA . ASN A 1 104 ? -7.408 5.153 -2.833 1.00 96.62 104 ASN A CA 1
ATOM 897 C C . ASN A 1 104 ? -7.201 6.660 -3.068 1.00 96.62 104 ASN A C 1
ATOM 899 O O . ASN A 1 104 ? -7.497 7.158 -4.151 1.00 96.62 104 ASN A O 1
ATOM 903 N N . LEU A 1 105 ? -6.642 7.377 -2.089 1.00 96.44 105 LEU A N 1
ATOM 904 C CA . LEU A 1 105 ? -6.212 8.773 -2.221 1.00 96.44 105 LEU A CA 1
ATOM 905 C C . LEU A 1 105 ? -4.826 8.935 -2.873 1.00 96.44 105 LEU A C 1
ATOM 907 O O . LEU A 1 105 ? -4.335 10.057 -2.967 1.00 96.44 105 LEU A O 1
ATOM 911 N N . MET A 1 106 ? -4.200 7.848 -3.347 1.00 96.25 106 MET A N 1
ATOM 912 C CA . MET A 1 106 ? -2.837 7.822 -3.909 1.00 96.25 106 MET A CA 1
ATOM 913 C C . MET A 1 106 ? -1.731 8.169 -2.891 1.00 96.25 106 MET A C 1
ATOM 915 O O . MET A 1 106 ? -0.577 8.395 -3.258 1.00 96.25 106 MET A O 1
ATOM 919 N N . GLU A 1 107 ? -2.042 8.162 -1.594 1.00 96.25 107 GLU A N 1
ATOM 920 C CA . GLU A 1 107 ? -1.117 8.436 -0.488 1.00 96.25 107 GLU A CA 1
ATOM 921 C C . GLU A 1 107 ? -0.407 7.145 -0.043 1.00 96.25 107 GLU A C 1
ATOM 923 O O . GLU A 1 107 ? -0.474 6.702 1.108 1.00 96.25 107 GLU A O 1
ATOM 928 N N . TYR A 1 108 ? 0.289 6.506 -0.986 1.00 95.62 108 TYR A N 1
ATOM 929 C CA . TYR A 1 108 ? 0.855 5.164 -0.809 1.00 95.62 108 TYR A CA 1
ATOM 930 C C . TYR A 1 108 ? 1.851 5.041 0.346 1.00 95.62 108 TYR A C 1
ATOM 932 O O . TYR A 1 108 ? 1.977 3.966 0.931 1.00 95.62 108 TYR A O 1
ATOM 940 N N . THR A 1 109 ? 2.573 6.113 0.667 1.00 94.19 109 THR A N 1
ATOM 941 C CA . THR A 1 109 ? 3.549 6.141 1.765 1.00 94.19 109 THR A CA 1
ATOM 942 C C . THR A 1 109 ? 2.871 6.039 3.128 1.00 94.19 109 THR A C 1
ATOM 944 O O . THR A 1 109 ? 3.376 5.346 4.010 1.00 94.19 109 THR A O 1
ATOM 947 N N . GLN A 1 110 ? 1.711 6.677 3.301 1.00 95.94 110 GLN A N 1
ATOM 948 C CA . GLN A 1 110 ? 0.934 6.588 4.539 1.00 95.94 110 GLN A CA 1
ATOM 949 C C . GLN A 1 110 ? 0.253 5.225 4.655 1.00 95.94 110 GLN A C 1
ATOM 951 O O . GLN A 1 110 ? 0.331 4.586 5.705 1.00 95.94 110 GLN A O 1
ATOM 956 N N . ALA A 1 111 ? -0.319 4.729 3.552 1.00 97.00 111 ALA A N 1
ATOM 957 C CA . ALA A 1 111 ? -0.886 3.383 3.497 1.00 97.00 111 ALA A CA 1
ATOM 958 C C . ALA A 1 111 ? 0.153 2.310 3.870 1.00 97.00 111 ALA A C 1
ATOM 960 O O . ALA A 1 111 ? -0.133 1.414 4.662 1.00 97.00 111 ALA A O 1
ATOM 961 N N . GLU A 1 112 ? 1.381 2.420 3.350 1.00 95.88 112 GLU A N 1
ATOM 962 C CA . GLU A 1 112 ? 2.478 1.513 3.693 1.00 95.88 112 GLU A CA 1
ATOM 963 C C . GLU A 1 112 ? 2.806 1.532 5.188 1.00 95.88 112 GLU A C 1
ATOM 965 O O . GLU A 1 112 ? 2.934 0.464 5.784 1.00 95.88 112 GLU A O 1
ATOM 970 N N . ARG A 1 113 ? 2.938 2.714 5.804 1.00 96.19 113 ARG A N 1
ATOM 971 C CA . ARG A 1 113 ? 3.273 2.828 7.234 1.00 96.19 113 ARG A CA 1
ATOM 972 C C . ARG A 1 113 ? 2.256 2.100 8.106 1.00 96.19 113 ARG A C 1
ATOM 974 O O . ARG A 1 113 ? 2.647 1.262 8.917 1.00 96.19 113 ARG A O 1
ATOM 981 N N . ILE A 1 114 ? 0.969 2.351 7.865 1.00 96.44 114 ILE A N 1
ATOM 982 C CA . ILE A 1 114 ? -0.126 1.703 8.597 1.00 96.44 114 ILE A CA 1
ATOM 983 C C . ILE A 1 114 ? -0.079 0.183 8.392 1.00 96.44 114 ILE A C 1
ATOM 985 O O . ILE A 1 114 ? -0.193 -0.578 9.350 1.00 96.44 114 ILE A O 1
ATOM 989 N N . LEU A 1 115 ? 0.156 -0.286 7.162 1.00 96.06 115 LEU A N 1
ATOM 990 C CA . LEU A 1 115 ? 0.252 -1.721 6.874 1.00 96.06 115 LEU A CA 1
ATOM 991 C C . LEU A 1 115 ? 1.455 -2.385 7.546 1.00 96.06 115 LEU A C 1
ATOM 993 O O . LEU A 1 115 ? 1.333 -3.510 8.027 1.00 96.06 115 LEU A O 1
ATOM 997 N N . LEU A 1 116 ? 2.609 -1.718 7.604 1.00 95.12 116 LEU A N 1
ATOM 998 C CA . LEU A 1 116 ? 3.792 -2.244 8.288 1.00 95.12 116 LEU A CA 1
ATOM 999 C C . LEU A 1 116 ? 3.537 -2.420 9.788 1.00 95.12 116 LEU A C 1
ATOM 1001 O O . LEU A 1 116 ? 3.940 -3.433 10.362 1.00 95.12 116 LEU A O 1
ATOM 1005 N N . GLU A 1 117 ? 2.858 -1.465 10.420 1.00 94.06 117 GLU A N 1
ATOM 1006 C CA . GLU A 1 117 ? 2.446 -1.569 11.822 1.00 94.06 117 GLU A CA 1
ATOM 1007 C C . GLU A 1 117 ? 1.419 -2.683 12.022 1.00 94.06 117 GLU A C 1
ATOM 1009 O O . GLU A 1 117 ? 1.577 -3.518 12.914 1.00 94.06 117 GLU A O 1
ATOM 1014 N N . LEU A 1 118 ? 0.432 -2.780 11.132 1.00 94.62 118 LEU A N 1
ATOM 1015 C CA . LEU A 1 118 ? -0.597 -3.808 11.200 1.00 94.62 118 LEU A CA 1
ATOM 1016 C C . LEU A 1 118 ? -0.020 -5.225 11.016 1.00 94.62 118 LEU A C 1
ATOM 1018 O O . LEU A 1 118 ? -0.401 -6.142 11.739 1.00 94.62 118 LEU A O 1
ATOM 1022 N N . ILE A 1 119 ? 0.969 -5.406 10.133 1.00 94.88 119 ILE A N 1
ATOM 1023 C CA . ILE A 1 119 ? 1.692 -6.680 9.944 1.00 94.88 119 ILE A CA 1
ATOM 1024 C C . ILE A 1 119 ? 2.532 -7.044 11.175 1.00 94.88 119 ILE A C 1
ATOM 1026 O O . ILE A 1 119 ? 2.691 -8.225 11.482 1.00 94.88 119 ILE A O 1
ATOM 1030 N N . ARG A 1 120 ? 3.064 -6.065 11.920 1.00 92.25 120 ARG A N 1
ATOM 1031 C CA . ARG A 1 120 ? 3.766 -6.347 13.187 1.00 92.25 120 ARG A CA 1
ATOM 1032 C C . ARG A 1 120 ? 2.821 -6.917 14.245 1.00 92.25 120 ARG A C 1
ATOM 1034 O O . ARG A 1 120 ? 3.261 -7.731 15.057 1.00 92.25 120 ARG A O 1
ATOM 1041 N N . LEU A 1 121 ? 1.556 -6.497 14.234 1.00 89.81 121 LEU A N 1
ATOM 1042 C CA . LEU A 1 121 ? 0.517 -6.997 15.137 1.00 89.81 121 LEU A CA 1
ATOM 1043 C C . LEU A 1 121 ? -0.023 -8.362 14.677 1.00 89.81 121 LEU A C 1
ATOM 1045 O O . LEU A 1 121 ? -0.088 -9.302 15.474 1.00 89.81 121 LEU A O 1
ATOM 1049 N N . TYR A 1 122 ? -0.326 -8.499 13.382 1.00 91.31 122 TYR A N 1
ATOM 1050 C CA . TYR A 1 122 ? -0.933 -9.691 12.778 1.00 91.31 122 TYR A CA 1
ATOM 1051 C C . TYR A 1 122 ? -0.055 -10.259 11.646 1.00 91.31 122 TYR A C 1
ATOM 1053 O O . TYR A 1 122 ? -0.424 -10.189 10.473 1.00 91.31 122 TYR A O 1
ATOM 1061 N N . PRO A 1 123 ? 1.109 -10.855 11.964 1.00 89.62 123 PRO A N 1
ATOM 1062 C CA . PRO A 1 123 ? 2.072 -11.294 10.951 1.00 89.62 123 PRO A CA 1
ATOM 1063 C C . PRO A 1 123 ? 1.616 -12.514 10.136 1.00 89.62 123 PRO A C 1
ATOM 1065 O O . PRO A 1 123 ? 2.243 -12.855 9.132 1.00 89.62 123 PRO A O 1
ATOM 1068 N N . ASP A 1 124 ? 0.562 -13.199 10.578 1.00 90.00 124 ASP A N 1
ATOM 1069 C CA . ASP A 1 124 ? 0.044 -14.413 9.944 1.00 90.00 124 ASP A CA 1
ATOM 1070 C C . ASP A 1 124 ? -1.017 -14.121 8.874 1.00 90.00 124 ASP A C 1
ATOM 1072 O O . ASP A 1 124 ? -1.389 -15.015 8.118 1.00 90.00 124 ASP A O 1
ATOM 1076 N N . ASP A 1 125 ? -1.466 -12.868 8.761 1.00 91.56 125 ASP A N 1
ATOM 1077 C CA . ASP A 1 125 ? -2.479 -12.480 7.788 1.00 91.56 125 ASP A CA 1
ATOM 1078 C C . ASP A 1 125 ? -1.878 -12.244 6.393 1.00 91.56 125 ASP A C 1
ATOM 1080 O O . ASP A 1 125 ? -1.167 -11.267 6.133 1.00 91.56 125 ASP A O 1
ATOM 1084 N N . VAL A 1 126 ? -2.204 -13.145 5.465 1.00 92.12 126 VAL A N 1
ATOM 1085 C CA . VAL A 1 126 ? -1.744 -13.108 4.071 1.00 92.12 126 VAL A CA 1
ATOM 1086 C C . VAL A 1 126 ? -2.310 -11.903 3.310 1.00 92.12 126 VAL A C 1
ATOM 1088 O O . VAL A 1 126 ? -1.638 -11.378 2.414 1.00 92.12 126 VAL A O 1
ATOM 1091 N N . LEU A 1 127 ? -3.514 -11.432 3.658 1.00 94.25 127 LEU A N 1
ATOM 1092 C CA . LEU A 1 127 ? -4.165 -10.311 2.975 1.00 94.25 127 LEU A CA 1
ATOM 1093 C C . LEU A 1 127 ? -3.387 -9.013 3.193 1.00 94.25 127 LEU A C 1
ATOM 1095 O O . LEU A 1 127 ? -3.154 -8.274 2.236 1.00 94.25 127 LEU A O 1
ATOM 1099 N N . LEU A 1 128 ? -2.897 -8.782 4.414 1.00 94.44 128 LEU A N 1
ATOM 1100 C CA . LEU A 1 128 ? -2.079 -7.612 4.745 1.00 94.44 128 LEU A CA 1
ATOM 1101 C C . LEU A 1 128 ? -0.783 -7.576 3.934 1.00 94.44 128 LEU A C 1
ATOM 1103 O O . LEU A 1 128 ? -0.408 -6.539 3.389 1.00 94.44 128 LEU A O 1
ATOM 1107 N N . VAL A 1 129 ? -0.116 -8.725 3.808 1.00 93.31 129 VAL A N 1
ATOM 1108 C CA . VAL A 1 129 ? 1.135 -8.844 3.048 1.00 93.31 129 VAL A CA 1
ATOM 1109 C C . VAL A 1 129 ? 0.893 -8.607 1.562 1.00 93.31 129 VAL A C 1
ATOM 1111 O O . VAL A 1 129 ? 1.658 -7.889 0.914 1.00 93.31 129 VAL A O 1
ATOM 1114 N N . ARG A 1 130 ? -0.181 -9.183 1.009 1.00 94.75 130 ARG A N 1
ATOM 1115 C CA . ARG A 1 130 ? -0.568 -8.962 -0.389 1.00 94.75 130 ARG A CA 1
ATOM 1116 C C . ARG A 1 130 ? -0.882 -7.489 -0.637 1.00 94.75 130 ARG A C 1
ATOM 1118 O O . ARG A 1 130 ? -0.438 -6.936 -1.643 1.00 94.75 130 ARG A O 1
ATOM 1125 N N . PHE A 1 131 ? -1.590 -6.847 0.289 1.00 96.38 131 PHE A N 1
ATOM 1126 C CA . PHE A 1 131 ? -1.925 -5.438 0.163 1.00 96.38 131 PHE A CA 1
ATOM 1127 C C . PHE A 1 131 ? -0.682 -4.541 0.263 1.00 96.38 131 PHE A C 1
ATOM 1129 O O . PHE A 1 131 ? -0.496 -3.671 -0.583 1.00 96.38 131 PHE A O 1
ATOM 1136 N N . LEU A 1 132 ? 0.250 -4.827 1.178 1.00 95.50 132 LEU A N 1
ATOM 1137 C CA . LEU A 1 132 ? 1.536 -4.124 1.263 1.00 95.50 132 LEU A CA 1
ATOM 1138 C C . LEU A 1 132 ? 2.347 -4.230 -0.039 1.00 95.50 132 LEU A C 1
ATOM 1140 O O . LEU A 1 132 ? 2.887 -3.229 -0.511 1.00 95.50 132 LEU A O 1
ATOM 1144 N N . LYS A 1 133 ? 2.423 -5.428 -0.639 1.00 94.00 133 LYS A N 1
ATOM 1145 C CA . LYS A 1 133 ? 3.093 -5.633 -1.937 1.00 94.00 133 LYS A CA 1
ATOM 1146 C C . LYS A 1 133 ? 2.457 -4.773 -3.026 1.00 94.00 133 LYS A C 1
ATOM 1148 O O . LYS A 1 133 ? 3.177 -4.137 -3.792 1.00 94.00 133 LYS A O 1
ATOM 1153 N N . LYS A 1 134 ? 1.122 -4.707 -3.052 1.00 93.81 134 LYS A N 1
ATOM 1154 C CA . LYS A 1 134 ? 0.372 -3.853 -3.977 1.00 93.81 134 LYS A CA 1
ATOM 1155 C C . LYS A 1 134 ? 0.697 -2.374 -3.752 1.00 93.81 134 LYS A C 1
ATOM 1157 O O . LYS A 1 134 ? 1.060 -1.708 -4.710 1.00 93.81 134 LYS A O 1
ATOM 1162 N N . CYS A 1 135 ? 0.667 -1.877 -2.514 1.00 94.12 135 CYS A N 1
ATOM 1163 C CA . CYS A 1 135 ? 1.023 -0.487 -2.195 1.00 94.12 135 CYS A CA 1
ATOM 1164 C C . CYS A 1 135 ? 2.433 -0.119 -2.676 1.00 94.12 135 CYS A C 1
ATOM 1166 O O . CYS A 1 135 ? 2.613 0.906 -3.328 1.00 94.12 135 CYS A O 1
ATOM 1168 N N . ARG A 1 136 ? 3.427 -0.972 -2.403 1.00 91.75 136 ARG A N 1
ATOM 1169 C CA . ARG A 1 136 ? 4.821 -0.737 -2.812 1.00 91.75 136 ARG A CA 1
ATOM 1170 C C . ARG A 1 136 ? 5.029 -0.789 -4.320 1.00 91.75 136 ARG A C 1
ATOM 1172 O O . ARG A 1 136 ? 5.876 -0.068 -4.827 1.00 91.75 136 ARG A O 1
ATOM 1179 N N . TYR A 1 137 ? 4.253 -1.601 -5.033 1.00 90.19 137 TYR A N 1
ATOM 1180 C CA . TYR A 1 137 ? 4.316 -1.668 -6.491 1.00 90.19 137 TYR A CA 1
ATOM 1181 C C . TYR A 1 137 ? 3.944 -0.338 -7.165 1.00 90.19 137 TYR A C 1
ATOM 1183 O O . TYR A 1 137 ? 4.544 0.031 -8.169 1.00 90.19 137 TYR A O 1
ATOM 1191 N N . TYR A 1 138 ? 2.995 0.413 -6.597 1.00 89.81 138 TYR A N 1
ATOM 1192 C CA . TYR A 1 138 ? 2.609 1.729 -7.124 1.00 89.81 138 TYR A CA 1
ATOM 1193 C C . TYR A 1 138 ? 3.551 2.865 -6.702 1.00 89.81 138 TYR A C 1
ATOM 1195 O O . TYR A 1 138 ? 3.523 3.948 -7.291 1.00 89.81 138 TYR A O 1
ATOM 1203 N N . GLN A 1 139 ? 4.425 2.634 -5.721 1.00 87.19 139 GLN A N 1
ATOM 1204 C CA . GLN A 1 139 ? 5.476 3.581 -5.368 1.00 87.19 139 GLN A CA 1
ATOM 1205 C C . GLN A 1 139 ? 6.647 3.437 -6.345 1.00 87.19 139 GLN A C 1
ATOM 1207 O O . GLN A 1 139 ? 7.593 2.701 -6.085 1.00 87.19 139 GLN A O 1
ATOM 1212 N N . PHE A 1 140 ? 6.600 4.146 -7.477 1.00 77.56 140 PHE A N 1
ATOM 1213 C CA . PHE A 1 140 ? 7.682 4.123 -8.467 1.00 77.56 140 PHE A CA 1
ATOM 1214 C C . PHE A 1 140 ? 8.974 4.735 -7.902 1.00 77.56 140 PHE A C 1
ATOM 1216 O O . PHE A 1 140 ? 9.054 5.965 -7.761 1.00 77.56 140 PHE A O 1
ATOM 1223 N N . PRO A 1 141 ? 10.015 3.929 -7.630 1.00 84.44 141 PRO A N 1
ATOM 1224 C CA . PRO A 1 141 ? 11.270 4.449 -7.121 1.00 84.44 141 PRO A CA 1
ATOM 1225 C C . PRO A 1 141 ? 12.030 5.177 -8.237 1.00 84.44 141 PRO A C 1
ATOM 1227 O O . PRO A 1 141 ? 11.826 4.926 -9.428 1.00 84.44 141 PRO A O 1
ATOM 1230 N N . ALA A 1 142 ? 12.933 6.083 -7.854 1.00 86.19 142 ALA A N 1
ATOM 1231 C CA . ALA A 1 142 ? 13.661 6.930 -8.801 1.00 86.19 142 ALA A CA 1
ATOM 1232 C C . ALA A 1 142 ? 14.426 6.121 -9.866 1.00 86.19 142 ALA A C 1
ATOM 1234 O O . ALA A 1 142 ? 14.425 6.507 -11.032 1.00 86.19 142 ALA A O 1
ATOM 1235 N N . TYR A 1 143 ? 14.995 4.964 -9.504 1.00 86.00 143 TYR A N 1
ATOM 1236 C CA . TYR A 1 143 ? 15.734 4.122 -10.449 1.00 86.00 143 TYR A CA 1
ATOM 1237 C C . TYR A 1 143 ? 14.857 3.591 -11.594 1.00 86.00 143 TYR A C 1
ATOM 1239 O O . TYR A 1 143 ? 15.293 3.614 -12.739 1.00 86.00 143 TYR A O 1
ATOM 1247 N N . VAL A 1 144 ? 13.600 3.197 -11.333 1.00 88.31 144 VAL A N 1
ATOM 1248 C CA . VAL A 1 144 ? 12.679 2.738 -12.395 1.00 88.31 144 VAL A CA 1
ATOM 1249 C C . VAL A 1 144 ? 12.368 3.884 -13.355 1.00 88.31 144 VAL A C 1
ATOM 1251 O O . VAL A 1 144 ? 12.307 3.679 -14.565 1.00 88.31 144 VAL A O 1
ATOM 1254 N N . LYS A 1 145 ? 12.217 5.110 -12.835 1.00 89.88 145 LYS A N 1
ATOM 1255 C CA . LYS A 1 145 ? 11.993 6.302 -13.668 1.00 89.88 145 LYS A CA 1
ATOM 1256 C C . LYS A 1 145 ? 13.194 6.584 -14.572 1.00 89.88 145 LYS A C 1
ATOM 1258 O O . LYS A 1 145 ? 13.003 6.838 -15.757 1.00 89.88 145 LYS A O 1
ATOM 1263 N N . ILE A 1 146 ? 14.411 6.480 -14.035 1.00 91.62 146 ILE A N 1
ATOM 1264 C CA . ILE A 1 146 ? 15.653 6.660 -14.801 1.00 91.62 146 ILE A CA 1
ATOM 1265 C C . ILE A 1 146 ? 15.783 5.582 -15.884 1.00 91.62 146 ILE A C 1
ATOM 1267 O O . ILE A 1 146 ? 16.036 5.918 -17.036 1.00 91.62 146 ILE A O 1
ATOM 1271 N N . CYS A 1 147 ? 15.533 4.307 -15.566 1.00 91.00 147 CYS A N 1
ATOM 1272 C CA . CYS A 1 147 ? 15.565 3.225 -16.556 1.00 91.00 147 CYS A CA 1
ATOM 1273 C C . CYS A 1 147 ? 14.540 3.430 -17.682 1.00 91.00 147 CYS A C 1
ATOM 1275 O O . CYS A 1 147 ? 14.867 3.231 -18.851 1.00 91.00 147 CYS A O 1
ATOM 1277 N N . ARG A 1 148 ? 13.318 3.877 -17.361 1.00 91.62 148 ARG A N 1
ATOM 1278 C CA . ARG A 1 148 ? 12.301 4.203 -18.376 1.00 91.62 148 ARG A CA 1
ATOM 1279 C C . ARG A 1 148 ? 12.734 5.366 -19.266 1.00 91.62 148 ARG A C 1
ATOM 1281 O O . ARG A 1 148 ? 12.591 5.274 -20.480 1.00 91.62 148 ARG A O 1
ATOM 1288 N N . ALA A 1 149 ? 13.303 6.422 -18.686 1.00 93.62 149 ALA A N 1
ATOM 1289 C CA . ALA A 1 149 ? 13.844 7.543 -19.452 1.00 93.62 149 ALA A CA 1
ATOM 1290 C C . ALA A 1 149 ? 14.997 7.104 -20.373 1.00 93.62 149 ALA A C 1
ATOM 1292 O O . ALA A 1 149 ? 15.017 7.473 -21.545 1.00 93.62 149 ALA A O 1
ATOM 1293 N N . ALA A 1 150 ? 15.904 6.256 -19.877 1.00 92.75 150 ALA A N 1
ATOM 1294 C CA . ALA A 1 150 ? 16.988 5.688 -20.673 1.00 92.75 150 ALA A CA 1
ATOM 1295 C C . ALA A 1 150 ? 16.458 4.836 -21.837 1.00 92.75 150 ALA A C 1
ATOM 1297 O O . ALA A 1 150 ? 16.932 4.980 -22.958 1.00 92.75 150 ALA A O 1
ATOM 1298 N N . CYS A 1 151 ? 15.431 4.007 -21.616 1.00 94.06 151 CYS A N 1
ATOM 1299 C CA . CYS A 1 151 ? 14.798 3.245 -22.695 1.00 94.06 151 CYS A CA 1
ATOM 1300 C C . CYS A 1 151 ? 14.203 4.152 -23.777 1.00 94.06 151 CYS A C 1
ATOM 1302 O O . CYS A 1 151 ? 14.371 3.883 -24.967 1.00 94.06 151 CYS A O 1
ATOM 1304 N N . ILE A 1 152 ? 13.510 5.222 -23.378 1.00 95.25 152 ILE A N 1
ATOM 1305 C CA . ILE A 1 152 ? 12.960 6.200 -24.323 1.00 95.25 152 ILE A CA 1
ATOM 1306 C C . ILE A 1 152 ? 14.104 6.824 -25.136 1.00 95.25 152 ILE 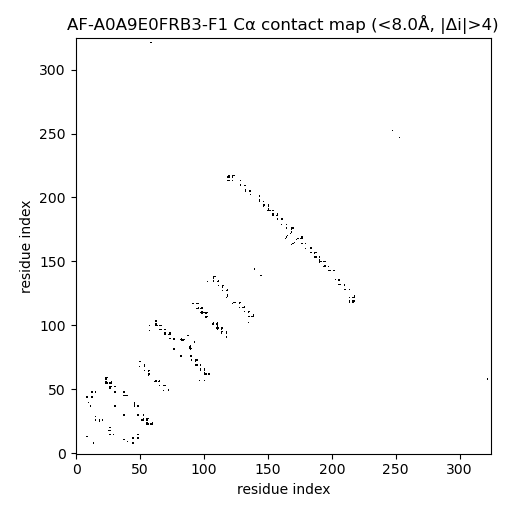A C 1
ATOM 1308 O O . ILE A 1 152 ? 14.026 6.864 -26.362 1.00 95.25 152 ILE A O 1
ATOM 1312 N N . ALA A 1 153 ? 15.202 7.219 -24.484 1.00 95.38 153 ALA A N 1
ATOM 1313 C CA . ALA A 1 153 ? 16.379 7.767 -25.156 1.00 95.38 153 ALA A CA 1
ATOM 1314 C C . ALA A 1 153 ? 17.023 6.772 -26.144 1.00 95.38 153 ALA A C 1
ATOM 1316 O O . ALA A 1 153 ? 17.300 7.142 -27.283 1.00 95.38 153 ALA A O 1
ATOM 1317 N N . PHE A 1 154 ? 17.200 5.502 -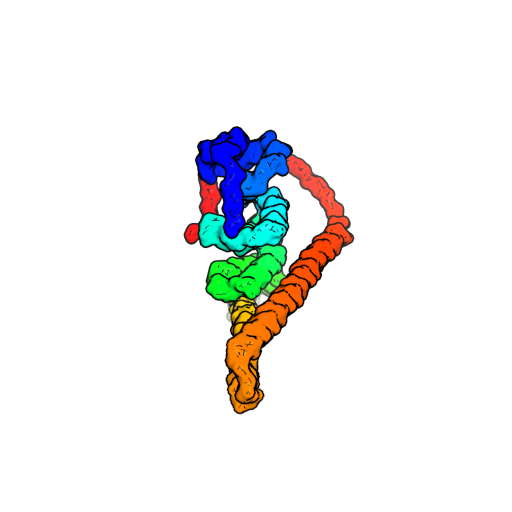25.760 1.00 94.50 154 PHE A N 1
ATOM 1318 C CA . PHE A 1 154 ? 17.717 4.462 -26.661 1.00 94.50 154 PHE A CA 1
ATOM 1319 C C . PHE A 1 154 ? 16.773 4.168 -27.830 1.00 94.50 154 PHE A C 1
ATOM 1321 O O . PHE A 1 154 ? 17.237 3.908 -28.937 1.00 94.50 154 PHE A O 1
ATOM 1328 N N . SER A 1 155 ? 15.459 4.260 -27.619 1.00 94.00 155 SER A N 1
ATOM 1329 C CA . SER A 1 155 ? 14.471 4.093 -28.691 1.00 94.00 155 SER A CA 1
ATOM 1330 C C . SER A 1 155 ? 14.569 5.226 -29.718 1.00 94.00 155 SER A C 1
ATOM 1332 O O . SER A 1 155 ? 14.539 4.972 -30.921 1.00 94.00 155 SER A O 1
ATOM 1334 N N . PHE A 1 156 ? 14.764 6.469 -29.261 1.00 96.50 156 PHE A N 1
ATOM 1335 C CA . PHE A 1 156 ? 15.034 7.604 -30.150 1.00 96.50 156 PHE A CA 1
ATOM 1336 C C . PHE A 1 156 ? 16.373 7.469 -30.882 1.00 96.50 156 PHE A C 1
ATOM 1338 O O . PHE A 1 156 ? 16.442 7.762 -32.074 1.00 96.50 156 PHE A O 1
ATOM 1345 N N . LEU A 1 157 ? 17.418 6.979 -30.207 1.00 95.19 157 LEU A N 1
ATOM 1346 C CA . LEU A 1 157 ? 18.710 6.701 -30.837 1.00 95.19 157 LEU A CA 1
ATOM 1347 C C . LEU A 1 157 ? 18.565 5.653 -31.951 1.00 95.19 157 LEU A C 1
ATOM 1349 O O . LEU A 1 157 ? 19.049 5.868 -33.058 1.00 95.19 157 LEU A O 1
ATOM 1353 N N . ALA A 1 158 ? 17.846 4.558 -31.693 1.00 95.38 158 ALA A N 1
ATOM 1354 C CA . ALA A 1 158 ? 17.580 3.521 -32.687 1.00 95.38 158 ALA A CA 1
ATOM 1355 C C . ALA A 1 158 ? 16.814 4.070 -33.904 1.00 95.38 158 ALA A C 1
ATOM 1357 O O . ALA A 1 158 ? 17.165 3.760 -35.042 1.00 95.38 158 ALA A O 1
ATOM 1358 N N . ALA A 1 159 ? 15.816 4.931 -33.680 1.00 96.00 159 ALA A N 1
ATOM 1359 C CA . ALA A 1 159 ? 15.095 5.602 -34.761 1.00 96.00 159 ALA A CA 1
ATOM 1360 C C . ALA A 1 159 ? 16.015 6.511 -35.597 1.00 96.00 159 ALA A C 1
ATOM 1362 O O . ALA A 1 159 ? 15.941 6.499 -36.825 1.00 96.00 159 ALA A O 1
ATOM 1363 N N . ALA A 1 160 ? 16.926 7.253 -34.957 1.00 95.94 160 ALA A N 1
ATOM 1364 C CA . ALA A 1 160 ? 17.902 8.088 -35.655 1.00 95.94 160 ALA A CA 1
ATOM 1365 C C . ALA A 1 160 ? 18.875 7.257 -36.514 1.00 95.94 160 ALA A C 1
ATOM 1367 O O . ALA A 1 160 ? 19.157 7.640 -37.650 1.00 95.94 160 ALA A O 1
ATOM 1368 N N . ILE A 1 161 ? 19.335 6.102 -36.013 1.00 94.56 161 ILE A N 1
ATOM 1369 C CA . ILE A 1 161 ? 20.188 5.164 -36.765 1.00 94.56 161 ILE A CA 1
ATOM 1370 C C . ILE A 1 161 ? 19.476 4.693 -38.041 1.00 94.56 161 ILE A C 1
ATOM 1372 O O . ILE A 1 161 ? 20.070 4.751 -39.117 1.00 94.56 161 ILE A O 1
ATOM 1376 N N . ILE A 1 162 ? 18.195 4.308 -37.948 1.00 95.56 162 ILE A N 1
ATOM 1377 C CA . ILE A 1 162 ? 17.394 3.905 -39.117 1.00 95.56 162 ILE A CA 1
ATOM 1378 C C . ILE A 1 162 ? 17.279 5.050 -40.131 1.00 95.56 162 ILE A C 1
ATOM 1380 O O . ILE A 1 162 ? 17.478 4.837 -41.327 1.00 95.56 162 ILE A O 1
ATOM 1384 N N . CYS A 1 163 ? 16.980 6.269 -39.672 1.00 96.69 163 CYS A N 1
ATOM 1385 C CA . CYS A 1 163 ? 16.870 7.430 -40.557 1.00 96.69 163 CYS A CA 1
ATOM 1386 C C . CYS A 1 163 ? 18.168 7.669 -41.344 1.00 96.69 163 CYS A C 1
ATOM 1388 O O . CYS A 1 163 ? 18.125 7.839 -42.562 1.00 96.69 163 CYS A O 1
ATOM 1390 N N . VAL A 1 164 ? 19.324 7.632 -40.672 1.00 95.62 164 VAL A N 1
ATOM 1391 C CA . VAL A 1 164 ? 20.638 7.787 -41.322 1.00 95.62 164 VAL A CA 1
ATOM 1392 C C . VAL A 1 164 ? 20.909 6.641 -42.297 1.00 95.62 164 VAL A C 1
ATOM 1394 O O . VAL A 1 164 ? 21.390 6.873 -43.408 1.00 95.62 164 VAL A O 1
ATOM 1397 N N . GLN A 1 165 ? 20.561 5.410 -41.923 1.00 94.19 165 GLN A N 1
ATOM 1398 C CA . GLN A 1 165 ? 20.750 4.243 -42.776 1.00 94.19 165 GLN A CA 1
ATOM 1399 C C . GLN A 1 165 ? 19.965 4.348 -44.089 1.00 94.19 165 GLN A C 1
ATOM 1401 O O . GLN A 1 165 ? 20.514 4.063 -45.154 1.00 94.19 165 GLN A O 1
ATOM 1406 N N . ILE A 1 166 ? 18.701 4.776 -44.028 1.00 95.75 166 ILE A N 1
ATOM 1407 C CA . ILE A 1 166 ? 17.846 4.927 -45.213 1.00 95.75 166 ILE A CA 1
ATOM 1408 C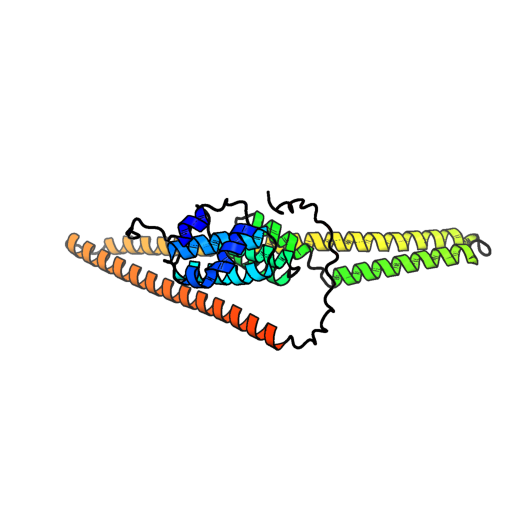 C . ILE A 1 166 ? 18.324 6.086 -46.095 1.00 95.75 166 ILE A C 1
ATOM 1410 O O . ILE A 1 166 ? 18.382 5.929 -47.312 1.00 95.75 166 ILE A O 1
ATOM 1414 N N . LEU A 1 167 ? 18.674 7.229 -45.496 1.00 96.50 167 LEU A N 1
ATOM 1415 C CA . LEU A 1 167 ? 18.993 8.450 -46.243 1.00 96.50 167 LEU A CA 1
ATOM 1416 C C . LEU A 1 167 ? 20.409 8.471 -46.830 1.00 96.50 167 LEU A C 1
ATOM 1418 O O . LEU A 1 167 ? 20.601 9.036 -47.902 1.00 96.50 167 LEU A O 1
ATOM 1422 N N . VAL A 1 168 ? 21.400 7.902 -46.137 1.00 95.19 168 VAL A N 1
ATOM 1423 C CA . VAL A 1 168 ? 22.824 8.059 -46.493 1.00 95.19 168 VAL A CA 1
ATOM 1424 C C . VAL A 1 168 ? 23.461 6.734 -46.894 1.00 95.19 168 VAL A C 1
ATOM 1426 O O . VAL A 1 168 ? 24.169 6.657 -47.894 1.00 95.19 168 VAL A O 1
ATOM 1429 N N . ILE A 1 169 ? 23.215 5.675 -46.125 1.00 93.19 169 ILE A N 1
ATOM 1430 C CA . ILE A 1 169 ? 23.997 4.434 -46.234 1.00 93.19 169 ILE A CA 1
ATOM 1431 C C . ILE A 1 169 ? 23.514 3.581 -47.396 1.00 93.19 169 ILE A C 1
ATOM 1433 O O . ILE A 1 169 ? 24.328 3.156 -48.208 1.00 93.19 169 ILE A O 1
ATOM 1437 N N . ARG A 1 170 ? 22.198 3.377 -47.513 1.00 92.31 170 ARG A N 1
ATOM 1438 C CA . ARG A 1 170 ? 21.612 2.629 -48.633 1.00 92.31 170 ARG A CA 1
ATOM 1439 C C . ARG A 1 170 ? 21.980 3.204 -50.009 1.00 92.31 170 ARG A C 1
ATOM 1441 O O . ARG A 1 170 ? 22.320 2.396 -50.864 1.00 92.31 170 ARG A O 1
ATOM 1448 N N . PRO A 1 171 ? 21.949 4.531 -50.252 1.00 94.56 171 PRO A N 1
ATOM 1449 C CA . PRO A 1 171 ? 22.305 5.054 -51.571 1.00 94.56 171 PRO A CA 1
ATOM 1450 C C . PRO A 1 171 ? 23.812 5.093 -51.865 1.00 94.56 171 PRO A C 1
ATOM 1452 O O . PRO A 1 171 ? 24.176 5.066 -53.036 1.00 94.56 171 PRO A O 1
ATOM 1455 N N . ILE A 1 172 ? 24.685 5.198 -50.853 1.00 95.12 172 ILE A N 1
ATOM 1456 C CA . ILE A 1 172 ? 26.113 5.512 -51.076 1.00 95.12 172 ILE A CA 1
ATOM 1457 C C . ILE A 1 172 ? 27.048 4.346 -50.707 1.00 95.12 172 ILE A C 1
ATOM 1459 O O . ILE A 1 172 ? 28.102 4.188 -51.319 1.00 95.12 172 ILE A O 1
ATOM 1463 N N . PHE A 1 173 ? 26.696 3.514 -49.721 1.00 92.50 173 PHE A N 1
ATOM 1464 C CA . PHE A 1 173 ? 27.622 2.573 -49.081 1.00 92.50 173 PHE A CA 1
ATOM 1465 C C . PHE A 1 173 ? 26.993 1.193 -48.822 1.00 92.50 173 PHE A C 1
ATOM 1467 O O . PHE A 1 173 ? 26.750 0.811 -47.674 1.00 92.50 173 PHE A O 1
ATOM 1474 N N . GLU A 1 174 ? 26.802 0.397 -49.878 1.00 90.06 174 GLU A N 1
ATOM 1475 C CA . GLU A 1 174 ? 26.213 -0.951 -49.772 1.00 90.06 174 GLU A CA 1
ATOM 1476 C C . GLU A 1 174 ? 26.968 -1.885 -48.808 1.00 90.06 174 GLU A C 1
ATOM 1478 O O . GLU A 1 174 ? 26.351 -2.645 -48.064 1.00 90.06 174 GLU A O 1
ATOM 1483 N N . ALA A 1 175 ? 28.300 -1.778 -48.737 1.00 94.44 175 ALA A N 1
ATOM 1484 C CA . ALA A 1 175 ? 29.125 -2.623 -47.868 1.00 94.44 175 ALA A CA 1
ATOM 1485 C C . ALA A 1 175 ? 28.852 -2.432 -46.360 1.00 94.44 175 ALA A C 1
ATOM 1487 O O . ALA A 1 175 ? 29.130 -3.328 -45.565 1.00 94.44 175 ALA A O 1
ATOM 1488 N N . TRP A 1 176 ? 28.307 -1.281 -45.949 1.00 93.69 176 TRP A N 1
ATOM 1489 C CA . TRP A 1 176 ? 28.100 -0.936 -44.536 1.00 93.69 176 TRP A CA 1
ATOM 1490 C C . TRP A 1 176 ? 26.695 -1.264 -44.021 1.00 93.69 176 TRP A C 1
ATOM 1492 O O . TRP A 1 176 ? 26.442 -1.126 -42.822 1.00 93.69 176 TRP A O 1
ATOM 1502 N N . ILE A 1 177 ? 25.790 -1.718 -44.893 1.00 92.81 177 ILE A N 1
ATOM 1503 C CA . ILE A 1 177 ? 24.385 -1.981 -44.549 1.00 92.81 177 ILE A CA 1
ATOM 1504 C C . ILE A 1 177 ? 24.283 -2.970 -43.377 1.00 92.81 177 ILE A C 1
ATOM 1506 O O . ILE A 1 177 ? 23.635 -2.661 -42.377 1.00 92.81 177 ILE A O 1
ATOM 1510 N N . ASN A 1 178 ? 25.014 -4.087 -43.441 1.00 93.75 178 ASN A N 1
ATOM 1511 C CA . ASN A 1 178 ? 24.976 -5.134 -42.413 1.00 93.75 178 ASN A CA 1
ATOM 1512 C C . ASN A 1 178 ? 25.428 -4.634 -41.030 1.00 93.75 178 ASN A C 1
ATOM 1514 O O . ASN A 1 178 ? 24.875 -5.037 -40.007 1.00 93.75 178 ASN A O 1
ATOM 1518 N N . THR A 1 179 ? 26.426 -3.747 -40.979 1.00 93.88 179 THR A N 1
ATOM 1519 C CA . THR A 1 179 ? 26.938 -3.198 -39.715 1.00 93.88 179 THR A CA 1
ATOM 1520 C C . THR A 1 179 ? 25.899 -2.302 -39.043 1.00 93.88 179 THR A C 1
ATOM 1522 O O . THR A 1 179 ? 25.733 -2.352 -37.824 1.00 93.88 179 THR A O 1
ATOM 1525 N N . PHE A 1 180 ? 25.170 -1.504 -39.828 1.00 93.69 180 PHE A N 1
ATOM 1526 C CA . PHE A 1 180 ? 24.114 -0.633 -39.313 1.00 93.69 180 PHE A CA 1
ATOM 1527 C C . PHE A 1 180 ? 22.858 -1.407 -38.910 1.00 93.69 180 PHE A C 1
ATOM 1529 O O . PHE A 1 180 ? 22.283 -1.102 -37.864 1.00 93.69 180 PHE A O 1
ATOM 1536 N N . ASP A 1 181 ? 22.492 -2.451 -39.658 1.00 92.25 181 ASP A N 1
ATOM 1537 C CA . ASP A 1 181 ? 21.422 -3.373 -39.260 1.00 92.25 181 ASP A CA 1
ATOM 1538 C C . ASP A 1 181 ? 21.738 -4.027 -37.907 1.00 92.25 181 ASP A C 1
ATOM 1540 O O . ASP A 1 181 ? 20.900 -4.038 -37.001 1.00 92.25 181 ASP A O 1
ATOM 1544 N N . LEU A 1 182 ? 22.980 -4.494 -37.719 1.00 95.38 182 LEU A N 1
ATOM 1545 C CA . LEU A 1 182 ? 23.427 -5.050 -36.443 1.00 95.38 182 LEU A CA 1
ATOM 1546 C C . LEU A 1 182 ? 23.370 -4.005 -35.316 1.00 95.38 182 LEU A C 1
ATOM 1548 O O . LEU A 1 182 ? 22.859 -4.299 -34.236 1.00 95.38 182 LEU A O 1
ATOM 1552 N N . ALA A 1 183 ? 23.853 -2.783 -35.557 1.00 94.25 183 ALA A N 1
ATOM 1553 C CA . ALA A 1 183 ? 23.840 -1.706 -34.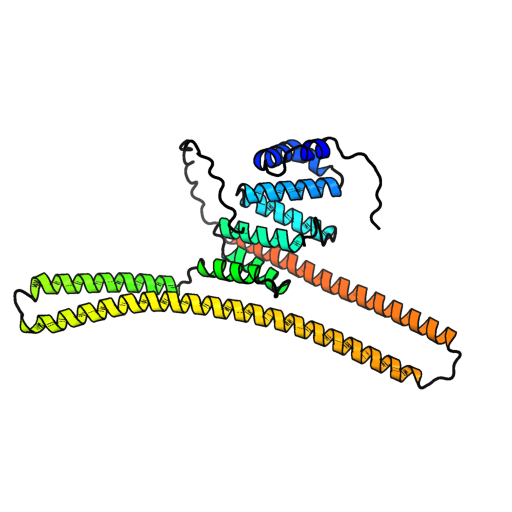565 1.00 94.25 183 ALA A CA 1
ATOM 1554 C C . ALA A 1 183 ? 22.415 -1.333 -34.121 1.00 94.25 183 ALA A C 1
ATOM 1556 O O . ALA A 1 183 ? 22.168 -1.117 -32.930 1.00 94.25 183 ALA A O 1
ATOM 1557 N N . TYR A 1 184 ? 21.466 -1.297 -35.058 1.00 93.50 184 TYR A N 1
ATOM 1558 C CA . TYR A 1 184 ? 20.052 -1.076 -34.767 1.00 93.50 184 TYR A CA 1
ATOM 1559 C C . TYR A 1 184 ? 19.468 -2.204 -33.904 1.00 93.50 184 TYR A C 1
ATOM 1561 O O . TYR A 1 184 ? 18.897 -1.927 -32.846 1.00 93.50 184 TYR A O 1
ATOM 1569 N N . ILE A 1 185 ? 19.665 -3.465 -34.308 1.00 95.31 185 ILE A N 1
ATOM 1570 C CA . ILE A 1 185 ? 19.163 -4.639 -33.576 1.00 95.31 185 ILE A CA 1
ATOM 1571 C C . ILE A 1 185 ? 19.719 -4.665 -32.150 1.00 95.31 185 ILE A C 1
ATOM 1573 O O . ILE A 1 185 ? 18.969 -4.883 -31.199 1.00 95.31 185 ILE A O 1
ATOM 1577 N N . VAL A 1 186 ? 21.017 -4.397 -31.983 1.00 96.31 186 VAL A N 1
ATOM 1578 C CA . VAL A 1 186 ? 21.660 -4.351 -30.663 1.00 96.31 186 VAL A CA 1
ATOM 1579 C C . VAL A 1 186 ? 21.074 -3.225 -29.813 1.00 96.31 186 VAL A C 1
ATOM 1581 O O . VAL A 1 186 ? 20.711 -3.461 -28.663 1.00 96.31 186 VAL A O 1
ATOM 1584 N N . THR A 1 187 ? 20.925 -2.020 -30.367 1.00 94.69 187 THR A N 1
ATOM 1585 C CA . THR A 1 187 ? 20.399 -0.860 -29.625 1.00 94.69 187 THR A CA 1
ATOM 1586 C C . THR A 1 187 ? 18.960 -1.098 -29.162 1.00 94.69 187 THR A C 1
ATOM 1588 O O . THR A 1 187 ? 18.621 -0.834 -28.006 1.00 94.69 187 THR A O 1
ATOM 1591 N N . LEU A 1 188 ? 18.117 -1.651 -30.037 1.00 94.44 188 LEU A N 1
ATOM 1592 C CA . LEU A 1 188 ? 16.731 -1.984 -29.716 1.00 94.44 188 LEU A CA 1
ATOM 1593 C C . LEU A 1 188 ? 16.648 -3.142 -28.711 1.00 94.44 188 LEU A C 1
ATOM 1595 O O . LEU A 1 188 ? 15.871 -3.078 -27.757 1.00 94.44 188 LEU A O 1
ATOM 1599 N N . GLY A 1 189 ? 17.492 -4.163 -28.869 1.00 95.62 189 GLY A N 1
ATOM 1600 C CA . GLY A 1 189 ? 17.606 -5.271 -27.922 1.00 95.62 189 GLY A CA 1
ATOM 1601 C C . GLY A 1 189 ? 17.985 -4.795 -26.518 1.00 95.62 189 GLY A C 1
ATOM 1602 O O . GLY A 1 189 ? 17.336 -5.172 -25.542 1.00 95.62 189 GLY A O 1
ATOM 1603 N N . VAL A 1 190 ? 18.971 -3.899 -26.411 1.00 94.50 190 VAL A N 1
ATOM 1604 C CA . VAL A 1 190 ? 19.383 -3.288 -25.138 1.00 94.50 190 VAL A CA 1
ATOM 1605 C C . VAL A 1 190 ? 18.239 -2.494 -24.507 1.00 94.50 190 VAL A C 1
ATOM 1607 O O . VAL A 1 190 ? 18.007 -2.628 -23.305 1.00 94.50 190 VAL A O 1
ATOM 1610 N N . ALA A 1 191 ? 17.482 -1.718 -25.290 1.00 93.81 191 ALA A N 1
ATOM 1611 C CA . ALA A 1 191 ? 16.340 -0.958 -24.782 1.00 93.81 191 ALA A CA 1
ATOM 1612 C C . ALA A 1 191 ? 15.254 -1.872 -24.178 1.00 93.81 191 ALA A C 1
ATOM 1614 O O . ALA A 1 191 ? 14.796 -1.635 -23.057 1.00 93.81 191 ALA A O 1
ATOM 1615 N N . ILE A 1 192 ? 14.892 -2.957 -24.875 1.00 94.75 192 ILE A N 1
ATOM 1616 C CA . ILE A 1 192 ? 13.896 -3.929 -24.395 1.00 94.75 192 ILE A CA 1
ATOM 1617 C C . ILE A 1 192 ? 14.388 -4.635 -23.127 1.00 94.75 192 ILE A C 1
ATOM 1619 O O . ILE A 1 192 ? 13.656 -4.706 -22.136 1.00 94.75 192 ILE A O 1
ATOM 1623 N N . ILE A 1 193 ? 15.631 -5.127 -23.130 1.00 94.88 193 ILE A N 1
ATOM 1624 C CA . ILE A 1 193 ? 16.223 -5.813 -21.974 1.00 94.88 193 ILE A CA 1
ATOM 1625 C C . ILE A 1 193 ? 16.288 -4.873 -20.766 1.00 94.88 193 ILE A C 1
ATOM 1627 O O . ILE A 1 193 ? 15.993 -5.302 -19.652 1.00 94.88 193 ILE A O 1
ATOM 1631 N N . ALA A 1 194 ? 16.609 -3.593 -20.965 1.00 92.19 194 ALA A N 1
ATOM 1632 C CA . ALA A 1 194 ? 16.650 -2.612 -19.885 1.00 92.19 194 ALA A CA 1
ATOM 1633 C C . ALA A 1 194 ? 15.275 -2.407 -19.226 1.00 92.19 194 ALA A C 1
ATOM 1635 O O . ALA A 1 194 ? 15.194 -2.345 -17.999 1.00 92.19 194 ALA A O 1
ATOM 1636 N N . VAL A 1 195 ? 14.186 -2.348 -20.003 1.00 91.88 195 VAL A N 1
ATOM 1637 C CA . VAL A 1 195 ? 12.822 -2.199 -19.457 1.00 91.88 195 VAL A CA 1
ATOM 1638 C C . VAL A 1 195 ? 12.369 -3.459 -18.741 1.00 91.88 195 VAL A C 1
ATOM 1640 O O . VAL A 1 195 ? 11.951 -3.389 -17.584 1.00 91.88 195 VAL A O 1
ATOM 1643 N N . LEU A 1 196 ? 12.482 -4.613 -19.404 1.00 94.81 196 LEU A N 1
ATOM 1644 C CA . LEU A 1 196 ? 12.065 -5.888 -18.824 1.00 94.81 196 LEU A CA 1
ATOM 1645 C C . LEU A 1 196 ? 12.883 -6.209 -17.572 1.00 94.81 196 LEU A C 1
ATOM 1647 O O . LEU A 1 196 ? 12.324 -6.610 -16.552 1.00 94.81 196 LEU A O 1
ATOM 1651 N N . GLY A 1 197 ? 14.194 -5.968 -17.624 1.00 94.19 197 GLY A N 1
ATOM 1652 C CA . GLY A 1 197 ? 15.104 -6.134 -16.499 1.00 94.19 197 GLY A CA 1
ATOM 1653 C C . GLY A 1 197 ? 14.757 -5.215 -15.330 1.00 94.19 197 GLY A C 1
ATOM 1654 O O . GLY A 1 197 ? 14.713 -5.682 -14.194 1.00 94.19 197 GLY A O 1
ATOM 1655 N N . ALA A 1 198 ? 14.446 -3.940 -15.586 1.00 91.94 198 ALA A N 1
ATOM 1656 C CA . ALA A 1 198 ? 14.063 -2.993 -14.540 1.00 91.94 198 ALA A CA 1
ATOM 1657 C C . ALA A 1 198 ? 12.733 -3.371 -13.868 1.00 91.94 198 ALA A C 1
ATOM 1659 O O . ALA A 1 198 ? 12.660 -3.400 -12.637 1.00 91.94 198 ALA A O 1
ATOM 1660 N N . ASP A 1 199 ? 11.698 -3.706 -14.645 1.00 91.19 199 ASP A N 1
ATOM 1661 C CA . ASP A 1 199 ? 10.394 -4.107 -14.103 1.00 91.19 199 ASP A CA 1
ATOM 1662 C C . ASP A 1 199 ? 10.486 -5.442 -13.342 1.00 91.19 199 ASP A C 1
ATOM 1664 O O . ASP A 1 199 ? 9.895 -5.595 -12.267 1.00 91.19 199 ASP A O 1
ATOM 1668 N N . PHE A 1 200 ? 11.266 -6.401 -13.852 1.00 94.56 200 PHE A N 1
ATOM 1669 C CA . PHE A 1 200 ? 11.499 -7.684 -13.190 1.00 94.56 200 PHE A CA 1
ATOM 1670 C C . PHE A 1 200 ? 12.289 -7.523 -11.885 1.00 94.56 200 PHE A C 1
ATOM 1672 O O . PHE A 1 200 ? 11.866 -8.022 -10.838 1.00 94.56 200 PHE A O 1
ATOM 1679 N N . ALA A 1 201 ? 13.394 -6.772 -11.911 1.00 92.81 201 ALA A N 1
ATOM 1680 C CA . ALA A 1 201 ? 14.192 -6.478 -10.723 1.00 92.81 201 ALA A CA 1
ATOM 1681 C C . ALA A 1 201 ? 13.366 -5.740 -9.660 1.00 92.81 201 ALA A C 1
ATOM 1683 O O . ALA A 1 201 ? 13.460 -6.061 -8.474 1.00 92.81 201 ALA A O 1
ATOM 1684 N N . HIS A 1 202 ? 12.506 -4.805 -10.075 1.00 92.81 202 HIS A N 1
ATOM 1685 C CA . HIS A 1 202 ? 11.605 -4.088 -9.179 1.00 92.81 202 HIS A CA 1
ATOM 1686 C C . HIS A 1 202 ? 10.610 -5.030 -8.484 1.00 92.81 202 HIS A C 1
ATOM 1688 O O . HIS A 1 202 ? 10.478 -4.991 -7.257 1.00 92.81 202 HIS A O 1
ATOM 1694 N N . ARG A 1 203 ? 9.963 -5.934 -9.236 1.00 91.94 203 ARG A N 1
ATOM 1695 C CA . ARG A 1 203 ? 9.045 -6.942 -8.673 1.00 91.94 203 ARG A CA 1
ATOM 1696 C C . ARG A 1 203 ? 9.750 -7.849 -7.666 1.00 91.94 203 ARG A C 1
ATOM 1698 O O . ARG A 1 203 ? 9.266 -8.002 -6.544 1.00 91.94 203 ARG A O 1
ATOM 1705 N N . LEU A 1 204 ? 10.922 -8.380 -8.021 1.00 93.00 204 LEU A N 1
ATOM 1706 C CA . LEU A 1 204 ? 11.710 -9.230 -7.124 1.00 93.00 204 LEU A CA 1
ATOM 1707 C C . LEU A 1 204 ? 12.153 -8.491 -5.860 1.00 93.00 204 LEU A C 1
ATOM 1709 O O . LEU A 1 204 ? 12.121 -9.058 -4.766 1.00 93.00 204 LEU A O 1
ATOM 1713 N N . HIS A 1 205 ? 12.557 -7.228 -5.989 1.00 92.56 205 HIS A N 1
ATOM 1714 C CA . HIS A 1 205 ? 12.951 -6.419 -4.845 1.00 92.56 205 HIS A CA 1
ATOM 1715 C C . HIS A 1 205 ? 11.778 -6.210 -3.877 1.00 92.56 205 HIS A C 1
ATOM 1717 O O . HIS A 1 205 ? 11.946 -6.388 -2.671 1.00 92.56 205 HIS A O 1
ATOM 1723 N N . ILE A 1 206 ? 10.576 -5.905 -4.381 1.00 91.56 206 ILE A N 1
ATOM 1724 C CA . ILE A 1 206 ? 9.378 -5.748 -3.540 1.00 91.56 206 ILE A CA 1
ATOM 1725 C C . ILE A 1 206 ? 9.039 -7.051 -2.817 1.00 91.56 206 ILE A C 1
ATOM 1727 O O . ILE A 1 206 ? 8.772 -7.029 -1.613 1.00 91.56 206 ILE A O 1
ATOM 1731 N N . GLU A 1 207 ? 9.063 -8.186 -3.520 1.00 93.19 207 GLU A N 1
ATOM 1732 C CA . GLU A 1 207 ? 8.752 -9.482 -2.917 1.00 93.19 207 GLU A CA 1
ATOM 1733 C C . GLU A 1 207 ? 9.734 -9.855 -1.813 1.00 93.19 207 GLU A C 1
ATOM 1735 O O . GLU A 1 207 ? 9.306 -10.220 -0.715 1.00 93.19 207 GLU A O 1
ATOM 1740 N N . ARG A 1 208 ? 11.037 -9.708 -2.074 1.00 92.06 208 ARG A N 1
ATOM 1741 C CA . ARG A 1 208 ? 12.085 -9.985 -1.088 1.00 92.06 208 ARG A CA 1
ATOM 1742 C C . ARG A 1 208 ? 11.937 -9.088 0.132 1.00 92.06 208 ARG A C 1
ATOM 1744 O O . ARG A 1 208 ? 11.917 -9.596 1.249 1.00 92.06 208 ARG A O 1
ATOM 1751 N N . THR A 1 209 ? 11.756 -7.783 -0.061 1.00 91.12 209 THR A N 1
ATOM 1752 C CA . THR A 1 209 ? 11.650 -6.823 1.045 1.00 91.12 209 THR A CA 1
ATOM 1753 C C . THR A 1 209 ? 10.371 -7.028 1.863 1.00 91.12 209 THR A C 1
ATOM 1755 O O . THR A 1 209 ? 10.405 -6.948 3.091 1.00 91.12 209 THR A O 1
ATOM 1758 N N . ALA A 1 210 ? 9.235 -7.327 1.223 1.00 89.81 210 ALA A N 1
ATOM 1759 C CA . ALA A 1 210 ? 7.988 -7.624 1.929 1.00 89.81 210 ALA A CA 1
ATOM 1760 C C . ALA A 1 210 ? 8.083 -8.938 2.722 1.00 89.81 210 ALA A C 1
ATOM 1762 O O . ALA A 1 210 ? 7.761 -8.963 3.909 1.00 89.81 210 ALA A O 1
ATOM 1763 N N . ASN A 1 211 ? 8.577 -10.014 2.101 1.00 91.00 211 ASN A N 1
ATOM 1764 C CA . ASN A 1 211 ? 8.713 -11.310 2.765 1.00 91.00 211 ASN A CA 1
ATOM 1765 C C . ASN A 1 211 ? 9.741 -11.243 3.910 1.00 91.00 211 ASN A C 1
ATOM 1767 O O . ASN A 1 211 ? 9.476 -11.756 4.995 1.00 91.00 211 ASN A O 1
ATOM 1771 N N . ALA A 1 212 ? 10.875 -10.559 3.717 1.00 91.62 212 ALA A N 1
ATOM 1772 C CA . ALA A 1 212 ? 11.884 -10.358 4.759 1.00 91.62 212 ALA A CA 1
ATOM 1773 C C . ALA A 1 212 ? 11.314 -9.621 5.981 1.00 91.62 212 ALA A C 1
ATOM 1775 O O . ALA A 1 212 ? 11.583 -10.005 7.122 1.00 91.62 212 ALA A O 1
ATOM 1776 N N . PHE A 1 213 ? 10.478 -8.601 5.760 1.00 91.06 213 PHE A N 1
ATOM 1777 C CA . PHE A 1 213 ? 9.804 -7.894 6.847 1.00 91.06 213 PHE A CA 1
ATOM 1778 C C . PHE A 1 213 ? 8.837 -8.806 7.614 1.00 91.06 213 PHE A C 1
ATOM 1780 O O . PHE A 1 213 ? 8.865 -8.835 8.845 1.00 91.06 213 PHE A O 1
ATOM 1787 N N . VAL A 1 214 ? 8.032 -9.603 6.905 1.00 90.50 214 VAL A N 1
ATOM 1788 C CA . VAL A 1 214 ? 7.104 -10.567 7.522 1.00 90.50 214 VAL A CA 1
ATOM 1789 C C . VAL A 1 214 ? 7.861 -11.613 8.337 1.00 90.50 214 VAL A C 1
ATOM 1791 O O . VAL A 1 214 ? 7.506 -11.868 9.487 1.00 90.50 214 VAL A O 1
ATOM 1794 N N . HIS A 1 215 ? 8.941 -12.179 7.792 1.00 90.94 215 HIS A N 1
ATOM 1795 C CA . HIS A 1 215 ? 9.793 -13.117 8.525 1.00 90.94 215 HIS A CA 1
ATOM 1796 C C . HIS A 1 215 ? 10.384 -12.483 9.787 1.00 90.94 215 HIS A C 1
ATOM 1798 O O . HIS A 1 215 ? 10.354 -13.101 10.851 1.00 90.94 215 HIS A O 1
ATOM 1804 N N . SER A 1 216 ? 10.844 -11.234 9.699 1.00 91.31 216 SER A N 1
ATOM 1805 C CA . SER A 1 216 ? 11.379 -10.494 10.848 1.00 91.31 216 SER A CA 1
ATOM 1806 C C . SER A 1 216 ? 10.313 -10.270 11.930 1.00 91.31 216 SER A C 1
ATOM 1808 O O . SER A 1 216 ? 10.578 -10.473 13.116 1.00 91.31 216 SER A O 1
ATOM 1810 N N . ALA A 1 217 ? 9.082 -9.923 11.537 1.00 89.00 217 ALA A N 1
ATOM 1811 C CA . ALA A 1 217 ? 7.956 -9.759 12.456 1.00 89.00 217 ALA A CA 1
ATOM 1812 C C . ALA A 1 217 ? 7.565 -11.084 13.140 1.00 89.00 217 ALA A C 1
ATOM 1814 O O . ALA A 1 217 ? 7.397 -11.125 14.363 1.00 89.00 217 ALA A O 1
ATOM 1815 N N . LYS A 1 218 ? 7.502 -12.189 12.382 1.00 90.44 218 LYS A N 1
ATOM 1816 C CA . LYS A 1 218 ? 7.232 -13.534 12.923 1.00 90.44 218 LYS A CA 1
ATOM 1817 C C . LYS A 1 218 ? 8.303 -13.972 13.920 1.00 90.44 218 LYS A C 1
ATOM 1819 O O . LYS A 1 218 ? 7.976 -14.397 15.027 1.00 90.44 218 LYS A O 1
ATOM 1824 N N . GLN A 1 219 ? 9.581 -13.804 13.577 1.00 90.25 219 GLN A N 1
ATOM 1825 C CA . GLN A 1 219 ? 10.688 -14.143 14.475 1.00 90.25 219 GLN A CA 1
ATOM 1826 C C . GLN A 1 219 ? 10.670 -13.308 15.761 1.00 90.25 219 GLN A C 1
ATOM 1828 O O . GLN A 1 219 ? 10.916 -13.843 16.843 1.00 90.25 219 GLN A O 1
ATOM 1833 N N . ALA A 1 220 ? 10.337 -12.016 15.684 1.00 89.12 220 ALA A N 1
ATOM 1834 C CA . ALA A 1 220 ? 10.210 -11.171 16.869 1.00 89.12 220 ALA A CA 1
ATOM 1835 C C . ALA A 1 220 ? 9.096 -11.658 17.816 1.00 89.12 220 ALA A C 1
ATOM 1837 O O . ALA A 1 220 ? 9.279 -11.643 19.036 1.00 89.12 220 ALA A O 1
ATOM 1838 N N . LYS A 1 221 ? 7.968 -12.133 17.269 1.00 86.88 221 LYS A N 1
ATOM 1839 C CA . LYS A 1 221 ? 6.862 -12.710 18.049 1.00 86.88 221 LYS A CA 1
ATOM 1840 C C . LYS A 1 221 ? 7.271 -14.025 18.720 1.00 86.88 221 LYS A C 1
ATOM 1842 O O . LYS A 1 221 ? 7.084 -14.165 19.928 1.00 86.88 221 LYS A O 1
ATOM 1847 N N . LEU A 1 222 ? 7.928 -14.925 17.985 1.00 88.25 222 LEU A N 1
ATOM 1848 C CA . LEU A 1 222 ? 8.442 -16.192 18.526 1.00 88.25 222 LEU A CA 1
ATOM 1849 C C . LEU A 1 222 ? 9.473 -15.974 19.641 1.00 88.25 222 LEU A C 1
ATOM 1851 O O . LEU A 1 222 ? 9.394 -16.606 20.689 1.00 88.25 222 LEU A O 1
ATOM 1855 N N . ARG A 1 223 ? 10.399 -15.021 19.476 1.00 90.00 223 ARG A N 1
ATOM 1856 C CA . ARG A 1 223 ? 11.376 -14.677 20.523 1.00 90.00 223 ARG A CA 1
ATOM 1857 C C . ARG A 1 223 ? 10.709 -14.183 21.808 1.00 90.00 223 ARG A C 1
ATOM 1859 O O . ARG A 1 223 ? 11.175 -14.520 22.892 1.00 90.00 223 ARG A O 1
ATOM 1866 N N . LYS A 1 224 ? 9.631 -13.395 21.709 1.00 87.44 224 LYS A N 1
ATOM 1867 C CA . LYS A 1 224 ? 8.865 -12.945 22.886 1.00 87.44 224 LYS A CA 1
ATOM 1868 C C . LYS A 1 224 ? 8.168 -14.112 23.583 1.00 87.44 224 LYS A C 1
ATOM 1870 O O . LYS A 1 224 ? 8.245 -14.202 24.803 1.00 87.44 224 LYS A O 1
ATOM 1875 N N . MET A 1 225 ? 7.550 -15.015 22.820 1.00 84.31 225 MET A N 1
ATOM 1876 C CA . MET A 1 225 ? 6.914 -16.212 23.378 1.00 84.31 225 MET A CA 1
ATOM 1877 C C . MET A 1 225 ? 7.931 -17.119 24.073 1.00 84.31 225 MET A C 1
ATOM 1879 O O . MET A 1 225 ? 7.719 -17.484 25.223 1.00 84.31 225 MET A O 1
ATOM 1883 N N . ASN A 1 226 ? 9.074 -17.394 23.441 1.00 90.00 226 ASN A N 1
ATOM 1884 C CA . ASN A 1 226 ? 10.118 -18.221 24.047 1.00 90.00 226 ASN A CA 1
ATOM 1885 C C . ASN A 1 226 ? 10.659 -17.603 25.342 1.00 90.00 226 ASN A C 1
ATOM 1887 O O . ASN A 1 226 ? 10.851 -18.323 26.314 1.00 90.00 226 ASN A O 1
ATOM 1891 N N . LYS A 1 227 ? 10.848 -16.276 25.402 1.00 88.56 227 LYS A N 1
ATOM 1892 C CA . LYS A 1 227 ? 11.247 -15.598 26.648 1.00 88.56 227 LYS A CA 1
ATOM 1893 C C . LYS A 1 227 ? 10.218 -15.779 27.765 1.00 88.56 227 LYS A C 1
ATOM 1895 O O . LYS A 1 227 ? 10.618 -16.052 28.889 1.00 88.56 227 LYS A O 1
ATOM 1900 N N . LEU A 1 228 ? 8.926 -15.662 27.451 1.00 86.38 228 LEU A N 1
ATOM 1901 C CA . LEU A 1 228 ? 7.845 -15.854 28.423 1.00 86.38 228 LEU A CA 1
ATOM 1902 C C . LEU A 1 228 ? 7.778 -17.302 28.924 1.00 86.38 228 LEU A C 1
ATOM 1904 O O . LEU A 1 228 ? 7.668 -17.531 30.127 1.00 86.38 228 LEU A O 1
ATOM 1908 N N . VAL A 1 229 ? 7.907 -18.276 28.021 1.00 87.19 229 VAL A N 1
ATOM 1909 C CA . VAL A 1 229 ? 7.923 -19.702 28.377 1.00 87.19 229 VAL A CA 1
ATOM 1910 C C . VAL A 1 229 ? 9.140 -20.033 29.239 1.00 87.19 229 VAL A C 1
ATOM 1912 O O . VAL A 1 229 ? 8.986 -20.669 30.274 1.00 87.19 229 VAL A O 1
ATOM 1915 N N . ILE A 1 230 ? 10.333 -19.546 28.883 1.00 88.25 230 ILE A N 1
ATOM 1916 C CA . ILE A 1 230 ? 11.547 -19.745 29.690 1.00 88.25 230 ILE A CA 1
ATOM 1917 C C . ILE A 1 230 ? 11.395 -19.093 31.071 1.00 88.25 230 ILE A C 1
ATOM 1919 O O . ILE A 1 230 ? 11.726 -19.725 32.070 1.00 88.25 230 ILE A O 1
ATOM 1923 N N . SER A 1 231 ? 10.845 -17.874 31.164 1.00 85.25 231 SER A N 1
ATOM 1924 C CA . SER A 1 231 ? 10.594 -17.240 32.468 1.00 85.25 231 SER A CA 1
ATOM 1925 C C . SER A 1 231 ? 9.578 -18.009 33.318 1.00 85.25 231 SER A C 1
ATOM 1927 O O . SER A 1 231 ? 9.762 -18.121 34.528 1.00 85.25 231 SER A O 1
ATOM 1929 N N . ALA A 1 232 ? 8.543 -18.581 32.694 1.00 81.62 232 ALA A N 1
ATOM 1930 C CA . ALA A 1 232 ? 7.553 -19.399 33.387 1.00 81.62 232 ALA A CA 1
ATOM 1931 C C . ALA A 1 232 ? 8.157 -20.726 33.877 1.00 81.62 232 ALA A C 1
ATOM 1933 O O . ALA A 1 232 ? 7.935 -21.111 35.023 1.00 81.62 232 ALA A O 1
ATOM 1934 N N . LEU A 1 233 ? 8.979 -21.383 33.049 1.00 83.00 233 LEU A N 1
ATOM 1935 C CA . LEU A 1 233 ? 9.686 -22.611 33.418 1.00 83.00 233 LEU A CA 1
ATOM 1936 C C . LEU A 1 233 ? 10.672 -22.370 34.571 1.00 83.00 233 LEU A C 1
ATOM 1938 O O . LEU A 1 233 ? 10.654 -23.124 35.541 1.00 83.00 233 LEU A O 1
ATOM 1942 N N . LEU A 1 234 ? 11.451 -21.284 34.531 1.00 82.12 234 LEU A N 1
ATOM 1943 C CA . LEU A 1 234 ? 12.369 -20.918 35.617 1.00 82.12 234 LEU A CA 1
ATOM 1944 C C . LEU A 1 234 ? 11.634 -20.629 36.937 1.00 82.12 234 LEU A C 1
ATOM 1946 O O . LEU A 1 234 ? 12.083 -21.071 37.996 1.00 82.12 234 LEU A O 1
ATOM 1950 N N . CYS A 1 235 ? 10.480 -19.950 36.888 1.00 76.94 235 CYS A N 1
ATOM 1951 C CA . CYS A 1 235 ? 9.637 -19.760 38.075 1.00 76.94 235 CYS A CA 1
ATOM 1952 C C . CYS A 1 235 ? 9.115 -21.095 38.623 1.00 76.94 235 CYS A C 1
ATOM 1954 O O . CYS A 1 235 ? 9.118 -21.302 39.834 1.00 76.94 235 CYS A O 1
ATOM 1956 N N . SER A 1 236 ? 8.708 -22.022 37.749 1.00 76.38 236 SER A N 1
ATOM 1957 C CA . SER A 1 236 ? 8.221 -23.336 38.181 1.00 76.38 236 SER A CA 1
ATOM 1958 C C . SER A 1 236 ? 9.314 -24.194 38.832 1.00 76.38 236 SER A C 1
ATOM 1960 O O . SER A 1 236 ? 9.054 -24.825 39.853 1.00 76.38 236 SER A O 1
ATOM 1962 N N . SER A 1 237 ? 10.558 -24.157 38.335 1.00 74.50 237 SER A N 1
ATOM 1963 C CA . SER A 1 237 ? 11.678 -24.883 38.952 1.00 74.50 237 SER A CA 1
ATOM 1964 C C . SER A 1 237 ? 12.103 -24.298 40.302 1.00 74.50 237 SER A C 1
ATOM 1966 O O . SER A 1 237 ? 12.449 -25.049 41.211 1.00 74.50 237 SER A O 1
ATOM 1968 N N . LEU A 1 238 ? 12.034 -22.971 40.466 1.00 71.12 238 LEU A N 1
ATOM 1969 C CA . LEU A 1 238 ? 12.306 -22.315 41.751 1.00 71.12 238 LEU A CA 1
ATOM 1970 C C . LEU A 1 238 ? 11.252 -22.677 42.809 1.00 71.12 238 LEU A C 1
ATOM 1972 O O . LEU A 1 238 ? 11.600 -22.917 43.964 1.00 71.12 238 LEU A O 1
ATOM 1976 N N . LEU A 1 239 ? 9.980 -22.795 42.413 1.00 62.97 239 LEU A N 1
ATOM 197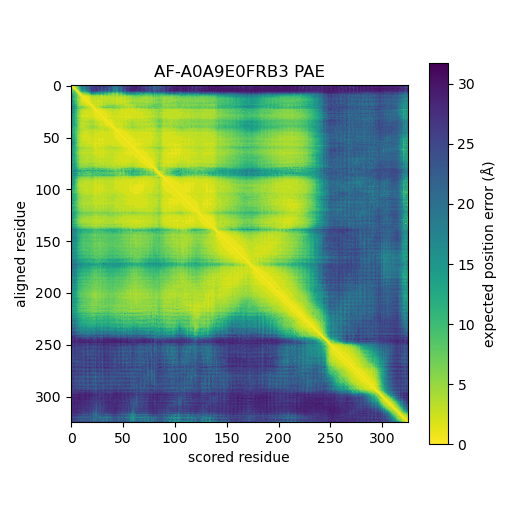7 C CA . LEU A 1 239 ? 8.902 -23.223 43.311 1.00 62.97 239 LEU A CA 1
ATOM 1978 C C . LEU A 1 239 ? 9.083 -24.666 43.806 1.00 62.97 239 LEU A C 1
ATOM 1980 O O . LEU A 1 239 ? 8.845 -24.927 44.982 1.00 62.97 239 LEU A O 1
ATOM 1984 N N . VAL A 1 240 ? 9.551 -25.582 42.950 1.00 67.75 240 VAL A N 1
ATOM 1985 C CA . VAL A 1 240 ? 9.817 -26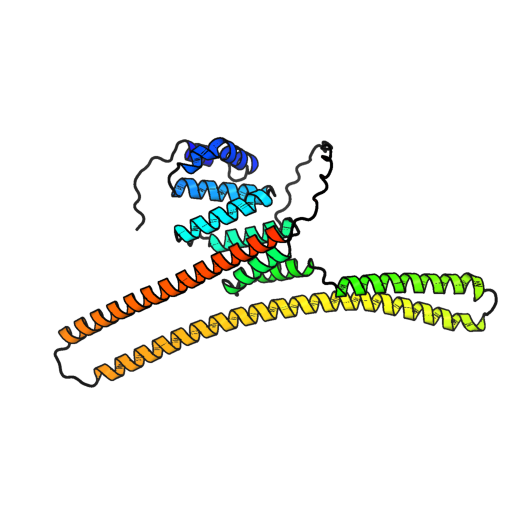.982 43.337 1.00 67.75 240 VAL A CA 1
ATOM 1986 C C . VAL A 1 240 ? 10.999 -27.086 44.310 1.00 67.75 240 VAL A C 1
ATOM 1988 O O . VAL A 1 240 ? 10.977 -27.917 45.219 1.00 67.75 240 VAL A O 1
ATOM 1991 N N . HIS A 1 241 ? 12.011 -26.222 44.183 1.00 61.16 241 HIS A N 1
ATOM 1992 C CA . HIS A 1 241 ? 13.172 -26.279 45.072 1.00 61.16 241 HIS A CA 1
ATOM 1993 C C . HIS A 1 241 ? 12.881 -25.733 46.482 1.00 61.16 241 HIS A C 1
ATOM 1995 O O . HIS A 1 241 ? 13.408 -26.266 47.457 1.00 61.16 241 HIS A O 1
ATOM 2001 N N . CYS A 1 242 ? 11.982 -24.749 46.621 1.00 54.59 242 CYS A N 1
ATOM 2002 C CA . CYS A 1 242 ? 11.581 -24.204 47.926 1.00 54.59 242 CYS A CA 1
ATOM 2003 C C . CYS A 1 242 ? 10.674 -25.131 48.758 1.00 54.59 242 CYS A C 1
ATOM 2005 O O . CYS A 1 242 ? 10.539 -24.913 49.959 1.00 54.59 242 CYS A O 1
ATOM 2007 N N . THR A 1 243 ? 10.061 -26.166 48.174 1.00 54.78 243 THR A N 1
ATOM 2008 C CA . THR A 1 243 ? 9.210 -27.113 48.925 1.00 54.78 243 THR A CA 1
ATOM 2009 C C . THR A 1 243 ? 9.980 -28.235 49.635 1.00 54.78 243 THR A C 1
ATOM 2011 O O . THR A 1 243 ? 9.370 -29.019 50.356 1.00 54.78 243 THR A O 1
ATOM 2014 N N . SER A 1 244 ? 11.306 -28.319 49.462 1.00 51.44 244 SER A N 1
ATOM 2015 C CA . SER A 1 244 ? 12.141 -29.399 50.019 1.00 51.44 244 SER A CA 1
ATOM 2016 C C . SER A 1 244 ? 12.670 -29.137 51.440 1.00 51.44 244 SER A C 1
ATOM 2018 O O . SER A 1 244 ? 13.204 -30.051 52.061 1.00 51.44 244 SER A O 1
ATOM 2020 N N . GLU A 1 245 ? 12.539 -27.920 51.970 1.00 51.06 245 GLU A N 1
ATOM 2021 C CA . GLU A 1 245 ? 13.162 -27.498 53.232 1.00 51.06 245 GLU A CA 1
ATOM 2022 C C . GLU A 1 245 ? 12.161 -26.687 54.069 1.00 51.06 245 GLU A C 1
ATOM 2024 O O . GLU A 1 245 ? 12.199 -25.463 54.083 1.00 51.06 245 GLU A O 1
ATOM 2029 N N . ASN A 1 246 ? 11.188 -27.349 54.709 1.00 47.47 246 ASN A N 1
ATOM 2030 C CA . ASN A 1 246 ? 10.653 -26.942 56.020 1.00 47.47 246 ASN A CA 1
ATOM 2031 C C . ASN A 1 246 ? 9.470 -27.814 56.454 1.00 47.47 246 ASN A C 1
ATOM 2033 O O . ASN A 1 246 ? 8.380 -27.775 55.884 1.00 47.47 246 ASN A O 1
ATOM 2037 N N . THR A 1 247 ? 9.657 -28.526 57.563 1.00 52.00 247 THR A N 1
ATOM 2038 C CA . THR A 1 247 ? 8.605 -29.145 58.375 1.00 52.00 247 THR A CA 1
ATOM 2039 C C . THR A 1 247 ? 7.853 -28.070 59.167 1.00 52.00 247 THR A C 1
ATOM 2041 O O . THR A 1 247 ? 7.984 -27.964 60.385 1.00 52.00 247 THR A O 1
ATOM 2044 N N . VAL A 1 248 ? 7.076 -27.229 58.481 1.00 57.47 248 VAL A N 1
ATOM 2045 C CA . VAL A 1 248 ? 6.169 -26.253 59.106 1.00 57.47 248 VAL A CA 1
ATOM 2046 C C . VAL A 1 248 ? 4.770 -26.456 58.530 1.00 57.47 248 VAL A C 1
ATOM 2048 O O . VAL A 1 248 ? 4.617 -26.656 57.329 1.00 57.47 248 VAL A O 1
ATOM 2051 N N . ARG A 1 249 ? 3.753 -26.444 59.409 1.00 54.16 249 ARG A N 1
ATOM 2052 C CA . ARG A 1 249 ? 2.342 -26.759 59.108 1.00 54.16 249 ARG A CA 1
ATOM 2053 C C . ARG A 1 249 ? 1.902 -26.219 57.729 1.00 54.16 249 ARG A C 1
ATOM 2055 O O . ARG A 1 249 ? 1.871 -24.996 57.553 1.00 54.16 249 ARG A O 1
ATOM 2062 N N . PRO A 1 250 ? 1.516 -27.103 56.789 1.00 56.75 250 PRO A N 1
ATOM 2063 C CA . PRO A 1 250 ? 1.415 -26.781 55.365 1.00 56.75 250 PRO A CA 1
ATOM 2064 C C . PRO A 1 250 ? 0.347 -25.731 55.034 1.00 56.75 250 PRO A C 1
ATOM 2066 O O . PRO A 1 250 ? 0.543 -24.943 54.115 1.00 56.75 250 PRO A O 1
ATOM 2069 N N . GLU A 1 251 ? -0.734 -25.632 55.813 1.00 66.38 251 GLU A N 1
ATOM 2070 C CA . GLU A 1 251 ? -1.844 -24.717 55.499 1.00 66.38 251 GLU A CA 1
ATOM 2071 C C . GLU A 1 251 ? -1.485 -23.231 55.618 1.00 66.38 251 GLU A C 1
ATOM 2073 O O . GLU A 1 251 ? -1.831 -22.437 54.742 1.00 66.38 251 GLU A O 1
ATOM 2078 N N . LYS A 1 252 ? -0.761 -22.826 56.672 1.00 63.69 252 LYS A N 1
ATOM 2079 C CA . LYS A 1 252 ? -0.415 -21.405 56.869 1.00 63.69 252 LYS A CA 1
ATOM 2080 C C . LYS A 1 252 ? 0.665 -20.941 55.896 1.00 63.69 252 LYS A C 1
ATOM 2082 O O . LYS A 1 252 ? 0.630 -19.800 55.441 1.00 63.69 252 LYS A O 1
ATOM 2087 N N . VAL A 1 253 ? 1.597 -21.829 55.550 1.00 65.69 253 VAL A N 1
ATOM 2088 C CA . VAL A 1 253 ? 2.646 -21.536 54.569 1.00 65.69 253 VAL A CA 1
ATOM 2089 C C . VAL A 1 253 ? 2.051 -21.486 53.162 1.00 65.69 253 VAL A C 1
ATOM 2091 O O . VAL A 1 253 ? 2.341 -20.544 52.433 1.00 65.69 253 VAL A O 1
ATOM 2094 N N . GLN A 1 254 ? 1.140 -22.400 52.799 1.00 70.94 254 GLN A N 1
ATOM 2095 C CA . GLN A 1 254 ? 0.437 -22.334 51.512 1.00 70.94 254 GLN A CA 1
ATOM 2096 C C . GLN A 1 254 ? -0.378 -21.048 51.358 1.00 70.94 254 GLN A C 1
ATOM 2098 O O . GLN A 1 254 ? -0.293 -20.411 50.310 1.00 70.94 254 GLN A O 1
ATOM 2103 N N . GLN A 1 255 ? -1.120 -20.621 52.384 1.00 76.25 255 GLN A N 1
ATOM 2104 C CA . GLN A 1 255 ? -1.878 -19.367 52.318 1.00 76.25 255 GLN A CA 1
ATOM 2105 C C . GLN A 1 255 ? -0.964 -18.140 52.195 1.00 76.25 255 GLN A C 1
ATOM 2107 O O . GLN A 1 255 ? -1.231 -17.261 51.376 1.00 76.25 255 GLN A O 1
ATOM 2112 N N . ALA A 1 256 ? 0.142 -18.092 52.945 1.00 74.12 256 ALA A N 1
ATOM 2113 C CA . ALA A 1 256 ? 1.101 -16.990 52.864 1.00 74.12 256 ALA A CA 1
ATOM 2114 C C . ALA A 1 256 ? 1.825 -16.942 51.506 1.00 74.12 256 ALA A C 1
ATOM 2116 O O . ALA A 1 256 ? 2.005 -15.865 50.937 1.00 74.12 256 ALA A O 1
ATOM 2117 N N . VAL A 1 257 ? 2.199 -18.102 50.957 1.00 74.69 257 VAL A N 1
ATOM 2118 C CA . VAL A 1 257 ? 2.842 -18.212 49.641 1.00 74.69 257 VAL A CA 1
ATOM 2119 C C . VAL A 1 257 ? 1.867 -17.821 48.530 1.00 74.69 257 VAL A C 1
ATOM 2121 O O . VAL A 1 257 ? 2.224 -17.008 47.683 1.00 74.69 257 VAL A O 1
ATOM 2124 N N . MET A 1 258 ? 0.619 -18.299 48.563 1.00 76.75 258 MET A N 1
ATOM 2125 C CA . MET A 1 258 ? -0.402 -17.912 47.581 1.00 76.75 258 MET A CA 1
ATOM 2126 C C . MET A 1 258 ? -0.720 -16.414 47.631 1.00 76.75 258 MET A C 1
ATOM 2128 O O . MET A 1 258 ? -0.829 -15.781 46.583 1.00 76.75 258 MET A O 1
ATOM 2132 N N . ALA A 1 259 ? -0.808 -15.820 48.826 1.00 82.75 259 ALA A N 1
ATOM 2133 C CA . ALA A 1 259 ? -1.017 -14.381 48.974 1.00 82.75 259 ALA A CA 1
ATOM 2134 C C . ALA A 1 259 ? 0.161 -13.567 48.411 1.00 82.75 259 ALA A C 1
ATOM 2136 O O . ALA A 1 259 ? -0.049 -12.557 47.737 1.00 82.75 259 ALA A O 1
ATOM 2137 N N . LYS A 1 260 ? 1.401 -14.021 48.634 1.00 84.69 260 LYS A N 1
ATOM 2138 C CA . LYS A 1 260 ? 2.603 -13.349 48.125 1.00 84.69 260 LYS A CA 1
ATOM 2139 C C . LYS A 1 260 ? 2.734 -13.475 46.604 1.00 84.69 260 LYS A C 1
ATOM 2141 O O . LYS A 1 260 ? 3.025 -12.481 45.947 1.00 84.69 260 LYS A O 1
ATOM 2146 N N . ILE A 1 261 ? 2.423 -14.648 46.042 1.00 79.62 261 ILE A N 1
ATOM 2147 C CA . ILE A 1 261 ? 2.366 -14.869 44.588 1.00 79.62 261 ILE A CA 1
ATOM 2148 C C . ILE A 1 261 ? 1.277 -13.997 43.954 1.00 79.62 261 ILE A C 1
ATOM 2150 O O . ILE A 1 261 ? 1.530 -13.360 42.935 1.00 79.62 261 ILE A O 1
ATOM 2154 N N . ALA A 1 262 ? 0.086 -13.916 44.555 1.00 81.81 262 ALA A N 1
ATOM 2155 C CA . ALA A 1 262 ? -0.992 -13.065 44.052 1.00 81.81 262 ALA A CA 1
ATOM 2156 C C . ALA A 1 262 ? -0.594 -11.577 44.057 1.00 81.81 262 ALA A C 1
ATOM 2158 O O . ALA A 1 262 ? -0.846 -10.868 43.082 1.00 81.81 262 ALA A O 1
ATOM 2159 N N . LEU A 1 263 ? 0.085 -11.118 45.114 1.00 89.62 263 LEU A N 1
ATOM 2160 C CA . LEU A 1 263 ? 0.576 -9.744 45.224 1.00 89.62 263 LEU A CA 1
ATOM 2161 C C . LEU A 1 263 ? 1.671 -9.436 44.189 1.00 89.62 263 LEU A C 1
ATOM 2163 O O . LEU A 1 263 ? 1.616 -8.397 43.530 1.00 89.62 263 LEU A O 1
ATOM 2167 N N . GLU A 1 264 ? 2.632 -10.343 43.993 1.00 82.94 264 GLU A N 1
ATOM 2168 C CA . GLU A 1 264 ? 3.676 -10.192 42.972 1.00 82.94 264 GLU A CA 1
ATOM 2169 C C . GLU A 1 264 ? 3.101 -10.229 41.555 1.00 82.94 264 GLU A C 1
ATOM 2171 O O . GLU A 1 264 ? 3.467 -9.395 40.728 1.00 82.94 264 GLU A O 1
ATOM 2176 N N . GLN A 1 265 ? 2.152 -11.124 41.270 1.00 82.00 265 GLN A N 1
ATOM 2177 C CA . GLN A 1 265 ? 1.454 -11.147 39.984 1.00 82.00 265 GLN A CA 1
ATOM 2178 C C . GLN A 1 265 ? 0.701 -9.839 39.739 1.00 82.00 265 GLN A C 1
ATOM 2180 O O . GLN A 1 265 ? 0.737 -9.304 38.630 1.00 82.00 265 GLN A O 1
ATOM 2185 N N . GLN A 1 266 ? 0.067 -9.277 40.770 1.00 84.88 266 GLN A N 1
ATOM 2186 C CA . GLN A 1 266 ? -0.627 -7.999 40.669 1.00 84.88 266 GLN A CA 1
ATOM 2187 C C . GLN A 1 266 ? 0.352 -6.836 40.435 1.00 84.88 266 GLN A C 1
ATOM 2189 O O . GLN A 1 266 ? 0.087 -5.980 39.587 1.00 84.88 266 GLN A O 1
ATOM 2194 N N . GLN A 1 267 ? 1.508 -6.821 41.104 1.00 86.25 267 GLN A N 1
ATOM 2195 C CA . GLN A 1 267 ? 2.563 -5.827 40.874 1.00 86.25 267 GLN A CA 1
ATOM 2196 C C . GLN A 1 267 ? 3.198 -5.955 39.482 1.00 86.25 267 GLN A C 1
ATOM 2198 O O . GLN A 1 267 ? 3.421 -4.940 38.814 1.00 86.25 267 GLN A O 1
ATOM 2203 N N . GLN A 1 268 ? 3.438 -7.177 39.001 1.00 79.81 268 GLN A N 1
ATOM 2204 C CA . GLN A 1 268 ? 3.932 -7.439 37.646 1.00 79.81 268 GLN A CA 1
ATOM 2205 C C . GLN A 1 268 ? 2.913 -7.024 36.581 1.00 79.81 268 GLN A C 1
ATOM 2207 O O . GLN A 1 268 ? 3.276 -6.405 35.581 1.00 79.81 268 GLN A O 1
ATOM 2212 N N . LEU A 1 269 ? 1.623 -7.289 36.808 1.00 82.31 269 LEU A N 1
ATOM 2213 C CA . LEU A 1 269 ? 0.547 -6.809 35.944 1.00 82.31 269 LEU A CA 1
ATOM 2214 C C . LEU A 1 269 ? 0.499 -5.282 35.922 1.00 82.31 269 LEU A C 1
ATOM 2216 O O . LEU A 1 269 ? 0.389 -4.702 34.845 1.00 82.31 269 LEU A O 1
ATOM 2220 N N . GLN A 1 270 ? 0.629 -4.616 37.071 1.00 85.31 270 GLN A N 1
ATOM 2221 C CA . GLN A 1 270 ? 0.646 -3.153 37.135 1.00 85.31 270 GLN A CA 1
ATOM 2222 C C . GLN A 1 270 ? 1.866 -2.545 36.432 1.00 85.31 270 GLN A C 1
ATOM 2224 O O . GLN A 1 270 ? 1.713 -1.570 35.698 1.00 85.31 270 GLN A O 1
ATOM 2229 N N . THR A 1 271 ? 3.059 -3.118 36.600 1.00 84.19 271 THR A N 1
ATOM 2230 C CA . THR A 1 271 ? 4.279 -2.647 35.919 1.00 84.19 271 THR A CA 1
ATOM 2231 C C . THR A 1 271 ? 4.237 -2.916 34.419 1.00 84.19 271 THR A C 1
ATOM 2233 O O . THR A 1 271 ? 4.540 -2.010 33.644 1.00 84.19 271 THR A O 1
ATOM 2236 N N . CYS A 1 272 ? 3.772 -4.093 33.980 1.00 79.00 272 CYS A N 1
ATOM 2237 C CA . CYS A 1 272 ? 3.513 -4.350 32.562 1.00 79.00 272 CYS A CA 1
ATOM 2238 C C . CYS A 1 272 ? 2.503 -3.355 31.995 1.00 79.00 272 CYS A C 1
ATOM 2240 O O . CYS A 1 272 ? 2.754 -2.796 30.932 1.00 79.00 272 CYS A O 1
ATOM 2242 N N . ARG A 1 273 ? 1.405 -3.090 32.717 1.00 84.12 273 ARG A N 1
ATOM 2243 C CA . ARG A 1 273 ? 0.352 -2.165 32.286 1.00 84.12 273 ARG A CA 1
ATOM 2244 C C . ARG A 1 273 ? 0.889 -0.742 32.140 1.00 84.12 273 ARG A C 1
ATOM 2246 O O . ARG A 1 273 ? 0.635 -0.132 31.105 1.00 84.12 273 ARG A O 1
ATOM 2253 N N . LYS A 1 274 ? 1.690 -0.259 33.101 1.00 85.88 274 LYS A N 1
ATOM 2254 C CA . LYS A 1 274 ? 2.388 1.040 33.029 1.00 85.88 274 LYS A CA 1
ATOM 2255 C C . LYS A 1 274 ? 3.354 1.106 31.844 1.00 85.88 274 LYS A C 1
ATOM 2257 O O . LYS A 1 274 ? 3.248 2.021 31.039 1.00 85.88 274 LYS A O 1
ATOM 2262 N N . ALA A 1 275 ? 4.205 0.096 31.661 1.00 84.12 275 ALA A N 1
ATOM 2263 C CA . ALA A 1 275 ? 5.165 0.060 30.556 1.00 84.12 275 ALA A CA 1
ATOM 2264 C C . ALA A 1 275 ? 4.490 -0.030 29.173 1.00 84.12 275 ALA A C 1
ATOM 2266 O O . ALA A 1 275 ? 4.996 0.516 28.191 1.00 84.12 275 ALA A O 1
ATOM 2267 N N . THR A 1 276 ? 3.350 -0.723 29.059 1.00 80.62 276 THR A N 1
ATOM 2268 C CA . THR A 1 276 ? 2.542 -0.697 27.830 1.00 80.62 276 THR A CA 1
ATOM 2269 C C . THR A 1 276 ? 1.876 0.654 27.608 1.00 80.62 276 THR A C 1
ATOM 2271 O O . THR A 1 276 ? 1.827 1.095 26.464 1.00 80.62 276 THR A O 1
ATOM 2274 N N . TRP A 1 277 ? 1.419 1.324 28.671 1.00 77.19 277 TRP A N 1
ATOM 2275 C CA . TRP A 1 277 ? 0.823 2.660 28.590 1.00 77.19 277 TRP A CA 1
ATOM 2276 C C . TRP A 1 277 ? 1.844 3.711 28.148 1.00 77.19 277 TRP A C 1
ATOM 2278 O O . TRP A 1 277 ? 1.569 4.483 27.240 1.00 77.19 277 TRP A O 1
ATOM 2288 N N . GLU A 1 278 ? 3.057 3.686 28.703 1.00 86.00 278 GLU A N 1
ATOM 2289 C CA . GLU A 1 278 ? 4.143 4.585 28.290 1.00 86.00 278 GLU A CA 1
ATOM 2290 C C . GLU A 1 278 ? 4.537 4.377 26.825 1.00 86.00 278 GLU A C 1
ATOM 2292 O O . GLU A 1 278 ? 4.747 5.343 26.098 1.00 86.00 278 GLU A O 1
ATOM 2297 N N . LYS A 1 279 ? 4.584 3.125 26.352 1.00 83.00 279 LYS A N 1
ATOM 2298 C CA . LYS A 1 279 ? 4.852 2.833 24.934 1.00 83.00 279 LYS A CA 1
ATOM 2299 C C . LYS A 1 279 ? 3.716 3.278 24.018 1.00 83.00 279 LYS A C 1
ATOM 2301 O O . LYS A 1 279 ? 3.997 3.720 22.908 1.00 83.00 279 LYS A O 1
ATOM 2306 N N . ALA A 1 280 ? 2.466 3.151 24.460 1.00 76.56 280 ALA A N 1
ATOM 2307 C CA . ALA A 1 280 ? 1.309 3.641 23.719 1.00 76.56 280 ALA A CA 1
ATOM 2308 C C . ALA A 1 280 ? 1.317 5.176 23.637 1.00 76.56 280 ALA A C 1
ATOM 2310 O O . ALA A 1 280 ? 1.151 5.713 22.548 1.00 76.56 280 ALA A O 1
ATOM 2311 N N . ASN A 1 281 ? 1.626 5.871 24.734 1.00 79.81 281 ASN A N 1
ATOM 2312 C CA . ASN A 1 281 ? 1.786 7.328 24.736 1.00 79.81 281 ASN A CA 1
ATOM 2313 C C . ASN A 1 281 ? 2.943 7.787 23.857 1.00 79.81 281 ASN A C 1
ATOM 2315 O O . ASN A 1 281 ? 2.747 8.639 23.003 1.00 79.81 281 ASN A O 1
ATOM 2319 N N . ALA A 1 282 ? 4.121 7.174 23.985 1.00 81.75 282 ALA A N 1
ATOM 2320 C CA . ALA A 1 282 ? 5.261 7.503 23.133 1.00 81.75 282 ALA A CA 1
ATOM 2321 C C . ALA A 1 282 ? 4.954 7.263 21.643 1.00 81.75 282 ALA A C 1
ATOM 2323 O O . ALA A 1 282 ? 5.435 7.994 20.778 1.00 81.75 282 ALA A O 1
ATOM 2324 N N . PHE A 1 283 ? 4.134 6.252 21.332 1.00 84.50 283 PHE A N 1
ATOM 2325 C CA . PHE A 1 283 ? 3.634 6.022 19.981 1.00 84.50 283 PHE A CA 1
ATOM 2326 C C . PHE A 1 283 ? 2.710 7.160 19.526 1.00 84.50 283 PHE A C 1
ATOM 2328 O O . PHE A 1 283 ? 2.972 7.744 18.475 1.00 84.50 283 PHE A O 1
ATOM 2335 N N . VAL A 1 284 ? 1.703 7.529 20.325 1.00 83.44 284 VAL A N 1
ATOM 2336 C CA . VAL A 1 284 ? 0.793 8.653 20.039 1.00 83.44 284 VAL A CA 1
ATOM 2337 C C . VAL A 1 284 ? 1.572 9.959 19.848 1.00 83.44 284 VAL A C 1
ATOM 2339 O O . VAL A 1 284 ? 1.386 10.628 18.834 1.00 83.44 284 VAL A O 1
ATOM 2342 N N . ASP A 1 285 ? 2.521 10.271 20.729 1.00 79.56 285 ASP A N 1
ATOM 2343 C CA . ASP A 1 285 ? 3.368 11.464 20.634 1.00 79.56 285 ASP A CA 1
ATOM 2344 C C . ASP A 1 285 ? 4.241 11.450 19.375 1.00 79.56 285 ASP A C 1
ATOM 2346 O O . ASP A 1 285 ? 4.368 12.465 18.691 1.00 79.56 285 ASP A O 1
ATOM 2350 N N . SER A 1 286 ? 4.811 10.297 19.002 1.00 78.38 286 SER A N 1
ATOM 2351 C CA . SER A 1 286 ? 5.595 10.178 17.766 1.00 78.38 286 SER A CA 1
ATOM 2352 C C . SER A 1 286 ? 4.742 10.402 16.511 1.00 78.38 286 SER A C 1
ATOM 2354 O O . SER A 1 286 ? 5.197 11.036 15.554 1.00 78.38 286 SER A O 1
ATOM 2356 N N . VAL A 1 287 ? 3.484 9.950 16.533 1.00 76.56 287 VAL A N 1
ATOM 2357 C CA . VAL A 1 287 ? 2.517 10.167 15.455 1.00 76.56 287 VAL A CA 1
ATOM 2358 C C . VAL A 1 287 ? 2.120 11.645 15.394 1.00 76.56 287 VAL A C 1
ATOM 2360 O O . VAL A 1 287 ? 2.174 12.235 14.313 1.00 76.56 287 VAL A O 1
ATOM 2363 N N . LEU A 1 288 ? 1.822 12.279 16.532 1.00 74.81 288 LEU A N 1
ATOM 2364 C CA . LEU A 1 288 ? 1.482 13.705 16.610 1.00 74.81 288 LEU A CA 1
ATOM 2365 C C . LEU A 1 288 ? 2.648 14.610 16.177 1.00 74.81 288 LEU A C 1
ATOM 2367 O O . LEU A 1 288 ? 2.450 15.521 15.373 1.00 74.81 288 LEU A O 1
ATOM 2371 N N . LEU A 1 289 ? 3.878 14.324 16.613 1.00 74.94 289 LEU A N 1
ATOM 2372 C CA . LEU A 1 289 ? 5.078 15.061 16.197 1.00 74.94 289 LEU A CA 1
ATOM 2373 C C . LEU A 1 289 ? 5.378 14.884 14.706 1.00 74.94 289 LEU A C 1
ATOM 2375 O O . LEU A 1 289 ? 5.788 15.834 14.036 1.00 74.94 289 LEU A O 1
ATOM 2379 N N . SER A 1 290 ? 5.145 13.688 14.154 1.00 70.06 290 SER A N 1
ATOM 2380 C CA . SER A 1 290 ? 5.285 13.467 12.713 1.00 70.06 290 SER A CA 1
ATOM 2381 C C . SER A 1 290 ? 4.278 14.294 11.904 1.00 70.06 290 SER A C 1
ATOM 2383 O O . SER A 1 290 ? 4.641 14.814 10.849 1.00 70.06 290 SER A O 1
ATOM 2385 N N . ARG A 1 291 ? 3.065 14.494 12.441 1.00 62.59 291 ARG A N 1
ATOM 2386 C CA . ARG A 1 291 ? 2.000 15.314 11.848 1.00 62.59 291 ARG A CA 1
ATOM 2387 C C . ARG A 1 291 ? 2.331 16.811 11.902 1.00 62.59 291 ARG A C 1
ATOM 2389 O O . ARG A 1 291 ? 2.256 17.490 10.881 1.00 62.59 291 ARG A O 1
ATOM 2396 N N . ALA A 1 292 ? 2.829 17.302 13.039 1.00 67.50 292 ALA A N 1
ATOM 2397 C CA . ALA A 1 292 ? 3.275 18.694 13.182 1.00 67.50 292 ALA A CA 1
ATOM 2398 C C . ALA A 1 292 ? 4.440 19.050 12.232 1.00 67.50 292 ALA A C 1
ATOM 2400 O O . ALA A 1 292 ? 4.537 20.171 11.725 1.00 67.50 292 ALA A O 1
ATOM 2401 N N . LYS A 1 293 ? 5.323 18.083 11.944 1.00 65.25 293 LYS A N 1
ATOM 2402 C CA . LYS A 1 293 ? 6.461 18.269 11.029 1.00 65.25 293 LYS A CA 1
ATOM 2403 C C . LYS A 1 293 ? 6.054 18.260 9.549 1.00 65.25 293 LYS A C 1
ATOM 2405 O O . LYS A 1 293 ? 6.691 18.924 8.730 1.00 65.25 293 LYS A O 1
ATOM 2410 N N . THR A 1 294 ? 4.988 17.539 9.196 1.00 58.94 294 THR A N 1
ATOM 2411 C CA . THR A 1 294 ? 4.401 17.603 7.848 1.00 58.94 294 THR A CA 1
ATOM 2412 C C . THR A 1 294 ? 3.628 18.897 7.606 1.00 58.94 294 THR A C 1
ATOM 2414 O O . THR A 1 294 ? 3.680 19.409 6.492 1.00 58.94 294 THR A O 1
ATOM 2417 N N . ASP A 1 295 ? 3.012 19.485 8.636 1.00 54.75 295 ASP A N 1
ATOM 2418 C CA . ASP A 1 295 ? 2.305 20.768 8.496 1.00 54.75 295 ASP A CA 1
ATOM 2419 C C . ASP A 1 295 ? 3.266 21.966 8.377 1.00 54.75 295 ASP A C 1
ATOM 2421 O O . ASP A 1 295 ? 2.984 22.929 7.668 1.00 54.75 295 ASP A O 1
ATOM 2425 N N . THR A 1 296 ? 4.454 21.899 8.986 1.00 52.28 296 THR A N 1
ATOM 2426 C CA . THR A 1 296 ? 5.449 22.993 8.936 1.00 52.28 296 THR A CA 1
ATOM 2427 C C . THR A 1 296 ? 6.292 23.032 7.658 1.00 52.28 296 THR A C 1
ATOM 2429 O O . THR A 1 296 ? 6.886 24.063 7.353 1.00 52.28 296 THR A O 1
ATOM 2432 N N . THR A 1 297 ? 6.326 21.955 6.866 1.00 48.97 297 THR A N 1
ATOM 2433 C CA . THR A 1 297 ? 7.080 21.895 5.593 1.00 48.97 297 THR A CA 1
ATOM 2434 C C . THR A 1 297 ? 6.200 22.081 4.348 1.00 48.97 297 THR A C 1
ATOM 2436 O O . THR A 1 297 ? 6.676 21.957 3.221 1.00 48.97 297 THR A O 1
ATOM 2439 N N . GLY A 1 298 ? 4.925 22.433 4.544 1.00 44.66 298 GLY A N 1
ATOM 2440 C CA . GLY A 1 298 ? 3.898 22.504 3.507 1.00 44.66 298 GLY A CA 1
ATOM 2441 C C . GLY A 1 298 ? 3.389 23.902 3.146 1.00 44.66 298 GLY A C 1
ATOM 2442 O O . GLY A 1 298 ? 2.267 24.000 2.665 1.00 44.66 298 GLY A O 1
ATOM 2443 N N . PHE A 1 299 ? 4.168 24.980 3.304 1.00 39.03 299 PHE A N 1
ATOM 2444 C CA . PHE A 1 299 ? 3.887 26.255 2.613 1.00 39.03 299 PHE A CA 1
ATOM 2445 C C . PHE A 1 299 ? 4.316 26.170 1.134 1.00 39.03 299 PHE A C 1
ATOM 2447 O O . PHE A 1 299 ? 5.117 26.957 0.639 1.00 39.03 299 PHE A O 1
ATOM 2454 N N . TYR A 1 300 ? 3.777 25.195 0.401 1.00 41.59 300 TYR A N 1
ATOM 2455 C CA . TYR A 1 300 ? 3.732 25.278 -1.054 1.00 41.59 300 TYR A CA 1
ATOM 2456 C C . TYR A 1 300 ? 2.436 25.988 -1.415 1.00 41.59 300 TYR A C 1
ATOM 2458 O O . TYR A 1 300 ? 1.345 25.481 -1.169 1.00 41.59 300 TYR A O 1
ATOM 2466 N N . SER A 1 301 ? 2.580 27.183 -1.982 1.00 38.91 301 SER A N 1
ATOM 2467 C CA . SER A 1 301 ? 1.525 27.981 -2.601 1.00 38.91 301 SER A CA 1
ATOM 2468 C C . SER A 1 301 ? 0.530 27.102 -3.366 1.00 38.91 301 SER A C 1
ATOM 2470 O O . SER A 1 301 ? 0.796 26.656 -4.487 1.00 38.91 301 SER A O 1
ATOM 2472 N N . TYR A 1 302 ? -0.627 26.866 -2.758 1.00 43.25 302 TYR A N 1
ATOM 2473 C CA . TYR A 1 302 ? -1.761 26.229 -3.399 1.00 43.25 302 TYR A CA 1
ATOM 2474 C C . TYR A 1 302 ? -2.322 27.251 -4.387 1.00 43.25 302 TYR A C 1
ATOM 2476 O O . TYR A 1 302 ? -2.990 28.207 -3.994 1.00 43.25 302 TYR A O 1
ATOM 2484 N N . ARG A 1 303 ? -2.015 27.114 -5.684 1.00 35.97 303 ARG A N 1
ATOM 2485 C CA . ARG A 1 303 ? -2.809 27.826 -6.691 1.00 35.97 303 ARG A CA 1
ATOM 2486 C C . ARG A 1 303 ? -4.245 27.316 -6.545 1.00 35.97 303 ARG A C 1
ATOM 2488 O O . ARG A 1 303 ? -4.433 26.102 -6.645 1.00 35.97 303 ARG A O 1
ATOM 2495 N N . PRO A 1 304 ? -5.248 28.183 -6.334 1.00 36.25 304 PRO A N 1
ATOM 2496 C CA . PRO A 1 304 ? -6.633 27.753 -6.380 1.00 36.25 304 PRO A CA 1
ATOM 2497 C C . PRO A 1 304 ? -6.883 27.175 -7.773 1.00 36.25 304 PRO A C 1
ATOM 2499 O O . PRO A 1 304 ? -6.832 27.887 -8.779 1.00 36.25 304 PRO A O 1
ATOM 2502 N N . GLN A 1 305 ? -7.094 25.862 -7.852 1.00 44.72 305 GLN A N 1
ATOM 2503 C CA . GLN A 1 305 ? -7.664 25.276 -9.054 1.00 44.72 305 GLN A CA 1
ATOM 2504 C C . GLN A 1 305 ? -9.038 25.920 -9.222 1.00 44.72 305 GLN A C 1
ATOM 2506 O O . GLN A 1 305 ? -9.868 25.867 -8.313 1.00 44.72 305 GLN A O 1
ATOM 2511 N N . LYS A 1 306 ? -9.246 26.598 -10.359 1.00 40.62 306 LYS A N 1
ATOM 2512 C CA . LYS A 1 306 ? -10.557 27.141 -10.723 1.00 40.62 306 LYS A CA 1
ATOM 2513 C C . LYS A 1 306 ? -11.597 26.031 -10.538 1.00 40.62 306 LYS A C 1
ATOM 2515 O O . LYS A 1 306 ? -11.306 24.900 -10.932 1.00 40.62 306 LYS A O 1
ATOM 2520 N N . PRO A 1 307 ? -12.777 26.334 -9.971 1.00 40.53 307 PRO A N 1
ATOM 2521 C CA . PRO A 1 307 ? -13.835 25.349 -9.830 1.00 40.53 307 PRO A CA 1
ATOM 2522 C C . PRO A 1 307 ? -14.106 24.747 -11.207 1.00 40.53 307 PRO A C 1
ATOM 2524 O O . PRO A 1 307 ? -14.505 25.447 -12.141 1.00 40.53 307 PRO A O 1
ATOM 2527 N N . ILE A 1 308 ? -13.821 23.454 -11.343 1.00 44.94 308 ILE A N 1
ATOM 2528 C CA . ILE A 1 308 ? -14.240 22.680 -12.501 1.00 44.94 308 ILE A CA 1
ATOM 2529 C C . ILE A 1 308 ? -15.762 22.743 -12.453 1.00 44.94 308 ILE A C 1
ATOM 2531 O O . ILE A 1 308 ? -16.374 22.228 -11.515 1.00 44.94 308 ILE A O 1
ATOM 2535 N N . LYS A 1 309 ? -16.370 23.455 -13.411 1.00 37.94 309 LYS A N 1
ATOM 2536 C CA . LYS A 1 309 ? -17.824 23.448 -13.574 1.00 37.94 309 LYS A CA 1
ATOM 2537 C C . LYS A 1 309 ? -18.255 21.980 -13.628 1.00 37.94 309 LYS A C 1
ATOM 2539 O O . LYS A 1 309 ? -17.681 21.246 -14.438 1.00 37.94 309 LYS A O 1
ATOM 2544 N N . PRO A 1 310 ? -19.206 21.540 -12.788 1.00 39.00 310 PRO A N 1
ATOM 2545 C CA . PRO A 1 310 ? -19.698 20.178 -12.853 1.00 39.00 310 PRO A CA 1
ATOM 2546 C C . PRO A 1 310 ? -20.278 19.977 -14.249 1.00 39.00 310 PRO A C 1
ATOM 2548 O O . PRO A 1 310 ? -21.304 20.553 -14.607 1.00 39.00 310 PRO A O 1
ATOM 2551 N N . THR A 1 311 ? -19.573 19.201 -15.068 1.00 43.75 311 THR A N 1
ATOM 2552 C CA . THR A 1 311 ? -20.190 18.606 -16.243 1.00 43.75 311 THR A CA 1
ATOM 2553 C C . THR A 1 311 ? -21.159 17.597 -15.666 1.00 43.75 311 THR A C 1
ATOM 2555 O O . THR A 1 311 ? -20.734 16.628 -15.037 1.00 43.75 311 THR A O 1
ATOM 2558 N N . ILE A 1 312 ? -22.453 17.893 -15.779 1.00 43.41 312 ILE A N 1
ATOM 2559 C CA . ILE A 1 312 ? -23.528 16.975 -15.423 1.00 43.41 312 ILE A CA 1
ATOM 2560 C C . ILE A 1 312 ? -23.428 15.819 -16.419 1.00 43.41 312 ILE A C 1
ATOM 2562 O O . ILE A 1 312 ? -24.054 15.819 -17.472 1.00 43.41 312 ILE A O 1
ATOM 2566 N N . LEU A 1 313 ? -22.555 14.864 -16.113 1.00 43.44 313 LEU A N 1
ATOM 2567 C CA . LEU A 1 313 ? -22.671 13.516 -16.623 1.00 43.44 313 LEU A CA 1
ATOM 2568 C C . LEU A 1 313 ? -23.811 12.907 -15.821 1.00 43.44 313 LEU A C 1
ATOM 2570 O O . LEU A 1 313 ? -23.695 12.697 -14.614 1.00 43.44 313 LEU A O 1
ATOM 2574 N N . THR A 1 314 ? -24.939 12.700 -16.491 1.00 44.50 314 THR A N 1
ATOM 2575 C CA . THR A 1 314 ? -25.988 11.786 -16.050 1.00 44.50 314 THR A CA 1
ATOM 2576 C C . THR A 1 314 ? -25.322 10.456 -15.714 1.00 44.50 314 THR A C 1
ATOM 2578 O O . THR A 1 314 ? -24.895 9.722 -16.604 1.00 44.50 314 THR A O 1
ATOM 2581 N N . ALA A 1 315 ? -25.129 10.220 -14.419 1.00 40.25 315 ALA A N 1
ATOM 2582 C CA . ALA A 1 315 ? -24.464 9.043 -13.905 1.00 40.25 315 ALA A CA 1
ATOM 2583 C C . ALA A 1 315 ? -25.407 7.849 -14.046 1.00 40.25 315 ALA A C 1
ATOM 2585 O O . ALA A 1 315 ? -26.340 7.691 -13.259 1.00 40.25 315 ALA A O 1
ATOM 2586 N N . ASP A 1 316 ? -25.126 6.991 -15.023 1.00 39.91 316 ASP A N 1
ATOM 2587 C CA . ASP A 1 316 ? -25.425 5.574 -14.871 1.00 39.91 316 ASP A CA 1
ATOM 2588 C C . ASP A 1 316 ? -24.597 5.085 -13.678 1.00 39.91 316 ASP A C 1
ATOM 2590 O O . ASP A 1 316 ? -23.368 4.981 -13.722 1.00 39.91 316 ASP A O 1
ATOM 2594 N N . SER A 1 317 ? -25.278 4.896 -12.554 1.00 44.41 317 SER A N 1
ATOM 2595 C CA . SER A 1 317 ? -24.693 4.464 -11.290 1.00 44.41 317 SER A CA 1
ATOM 2596 C C . SER A 1 317 ? -24.390 2.970 -11.348 1.00 44.41 317 SER A C 1
ATOM 2598 O O . SER A 1 317 ? -25.052 2.145 -10.726 1.00 44.41 317 SER A O 1
ATOM 2600 N N . THR A 1 318 ? -23.355 2.589 -12.096 1.00 39.12 318 THR A N 1
ATOM 2601 C CA . THR A 1 318 ? -22.767 1.265 -11.906 1.00 39.12 318 THR A CA 1
ATOM 2602 C C . THR A 1 318 ? -22.008 1.273 -10.576 1.00 39.12 318 THR A C 1
ATOM 2604 O O . THR A 1 318 ? -21.087 2.082 -10.424 1.00 39.12 318 THR A O 1
ATOM 2607 N N . PRO A 1 319 ? -22.365 0.419 -9.602 1.00 43.81 319 PRO A N 1
ATOM 2608 C CA . PRO A 1 319 ? -21.668 0.362 -8.325 1.00 43.81 319 PRO A CA 1
ATOM 2609 C C . PRO A 1 319 ? -20.191 0.036 -8.555 1.00 43.81 319 PRO A C 1
ATOM 2611 O O . PRO A 1 319 ? -19.856 -0.937 -9.236 1.00 43.81 319 PRO A O 1
ATOM 2614 N N . VAL A 1 320 ? -19.305 0.856 -7.982 1.00 45.66 320 VAL A N 1
ATOM 2615 C CA . VAL A 1 320 ? -17.870 0.568 -7.926 1.00 45.66 320 VAL A CA 1
ATOM 2616 C C . VAL A 1 320 ? -17.722 -0.775 -7.223 1.00 45.66 320 VAL A C 1
ATOM 2618 O O . VAL A 1 320 ? -18.094 -0.914 -6.059 1.00 45.66 320 VAL A O 1
ATOM 2621 N N . GLN A 1 321 ? -17.242 -1.793 -7.941 1.00 45.16 321 GLN A N 1
ATOM 2622 C CA . GLN A 1 321 ? -17.043 -3.100 -7.331 1.00 45.16 321 GLN A CA 1
ATOM 2623 C C . GLN A 1 321 ? -16.035 -2.959 -6.182 1.00 45.16 321 GLN A C 1
ATOM 2625 O O . GLN A 1 321 ? -14.944 -2.419 -6.402 1.00 45.16 321 GLN A O 1
ATOM 2630 N N . PRO A 1 322 ? -16.364 -3.435 -4.969 1.00 43.12 322 PRO A N 1
ATOM 2631 C CA . PRO A 1 322 ? -15.416 -3.420 -3.871 1.00 43.12 322 PRO A CA 1
ATOM 2632 C C . PRO A 1 322 ? -14.181 -4.225 -4.281 1.00 43.12 322 PRO A C 1
ATOM 2634 O O . PRO A 1 322 ? -14.283 -5.344 -4.783 1.00 43.12 322 PRO A O 1
ATOM 2637 N N . LEU A 1 323 ? -13.001 -3.637 -4.064 1.00 49.97 323 LEU A N 1
ATOM 2638 C CA . LEU A 1 323 ? -11.700 -4.179 -4.479 1.00 49.97 323 LEU A CA 1
ATOM 2639 C C . LEU A 1 323 ? -11.343 -5.518 -3.795 1.00 49.97 323 LEU A C 1
ATOM 2641 O O . LEU A 1 323 ? -10.311 -6.113 -4.110 1.00 49.97 323 LEU A O 1
ATOM 2645 N N . PHE A 1 324 ? -12.173 -5.962 -2.848 1.00 38.06 324 PHE A N 1
ATOM 2646 C CA . PHE A 1 324 ? -12.045 -7.192 -2.082 1.00 38.06 324 PHE A CA 1
ATOM 2647 C C . PHE A 1 324 ? -13.431 -7.849 -1.968 1.00 38.06 324 PHE A C 1
ATOM 2649 O O . PHE A 1 324 ? -14.232 -7.470 -1.115 1.00 38.06 324 PHE A O 1
ATOM 2656 N N . LYS A 1 325 ? -13.712 -8.806 -2.854 1.00 33.38 325 LYS A N 1
ATOM 2657 C CA . LYS A 1 325 ? -14.690 -9.876 -2.627 1.00 33.38 325 LYS A CA 1
ATOM 2658 C C . LYS A 1 325 ? -13.941 -11.174 -2.384 1.00 33.38 325 LYS A C 1
ATOM 2660 O O . LYS A 1 325 ? -12.872 -11.344 -3.021 1.00 33.38 325 LYS A O 1
#

Secondary structure (DSSP, 8-state):
------S---HHHHHHHHS-TT-HHHHHHHHHHTHHHHTTS-HHHHHHHHHHHHHHHHHTT-HHHHHHHHHHHHHHHHHTT---BTTB-HHHHHHHHHHHHHHHTT-HHHHHHHHHHHHHH-TT-HHHHHHHHHHHHHS--HHHHHHHHHHHHHHHHHHHHHHHIIIIIHHH-GGGHHHHHHHHHHHHHHHHHHHHHHHHHHHHHHHHHHHHHHHHHHHHHHHHHHHHHHHHHHHHHHHHHHTTS--S-HHHHHHHHHHHHHHHHHHHHHHHHHHHHHHHHHHHHHHHHHHHHHHHT-------------------------S--

Foldseek 3Di:
DDDDDDDDDDPLLVVLVVPDLPPLVVLLVSCVVCVVVLVVDDPVSSLVSLVSNLVSCLQVLVLVVNLVSLVVNLVSCVVVVPQDDPNDGSNLVSLQSNLVSCVSVVVLVVSLVSLLVSCLVVLPDPVSLVVNLVSQLSVDDPVLVVLLVVLVVLVVVLVVLVVCCVPPCVVPPPPCNVVSVVVSVVSNVVSVCSNVVSSVVSSVVSVCVSVVSSVVSVVVVVVVVVVVVVVVVVVVVVVVVVVPDDPDDPPVVVVVVVVVVVVVVVVVVVVVVVVVVVVVVVVVVVVVVVVVVVVVVPPPDDDPDDPPDPPPPVDPCDRDPPPPD

Nearest PDB structures (foldseek):
  2hr2-assembly2_B  TM=5.995E-01  e=1.832E-01  Chlorobaculum tepidum TLS
  8re7-assembly1_A  TM=6.052E-01  e=4.569E-01  Homo sapiens
  8j07-assembly1_d3  TM=3.811E-01  e=3.263E-01  Homo sapiens
  5jqy-assembly1_A  TM=4.056E-01  e=5.030E-01  Homo sapiens
  7n6g-assembly1_3Q  TM=2.717E-01  e=7.428E+00  Chlamydomonas reinhardtii

pLDDT: mean 82.57, std 17.4, range [29.75, 97.88]

Mean predicted aligned error: 13.69 Å

Radius of gyration: 31.23 Å; Cα contacts (8 Å, |Δi|>4): 173; chains: 1; bounding box: 65×57×111 Å